Protein AF-A0A7G7BKI6-F1 (afdb_monomer)

Structure (mmCIF, N/CA/C/O backbone):
data_AF-A0A7G7BKI6-F1
#
_entry.id   AF-A0A7G7BKI6-F1
#
loop_
_atom_site.group_PDB
_atom_site.id
_atom_site.type_symbol
_atom_site.label_atom_id
_atom_site.label_alt_id
_atom_site.label_comp_id
_atom_site.label_asym_id
_atom_site.la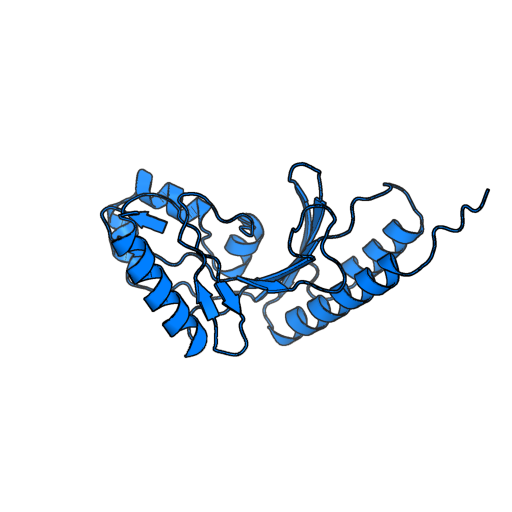bel_entity_id
_atom_site.label_seq_id
_atom_site.pdbx_PDB_ins_code
_atom_site.Cartn_x
_atom_site.Cartn_y
_atom_site.Cartn_z
_atom_site.occupancy
_atom_site.B_iso_or_equiv
_atom_site.auth_seq_id
_atom_site.auth_comp_id
_atom_site.auth_asym_id
_atom_site.auth_atom_id
_atom_site.pdbx_PDB_model_num
ATOM 1 N N . MET A 1 1 ? -8.036 4.043 8.502 1.00 94.81 1 MET A N 1
ATOM 2 C CA . MET A 1 1 ? -9.473 4.350 8.339 1.00 94.81 1 MET A CA 1
ATOM 3 C C . MET A 1 1 ? -10.119 4.341 9.709 1.00 94.81 1 MET A C 1
ATOM 5 O O . MET A 1 1 ? -9.819 3.432 10.473 1.00 94.81 1 MET A O 1
ATOM 9 N N . SER A 1 2 ? -10.976 5.311 10.011 1.00 97.19 2 SER A N 1
ATOM 10 C CA . SER A 1 2 ? -11.601 5.469 11.328 1.00 97.19 2 SER A CA 1
ATOM 11 C C . SER A 1 2 ? -13.126 5.554 11.223 1.00 97.19 2 SER A C 1
ATOM 13 O O . SER A 1 2 ? -13.642 6.167 10.287 1.00 97.19 2 SER A O 1
ATOM 15 N N . LEU A 1 3 ? -13.839 4.979 12.191 1.00 97.62 3 LEU A N 1
ATOM 16 C CA . LEU A 1 3 ? -15.284 5.145 12.374 1.00 97.62 3 LEU A CA 1
ATOM 17 C C . LEU A 1 3 ? -15.606 5.209 13.870 1.00 97.62 3 LEU A C 1
ATOM 19 O O . LE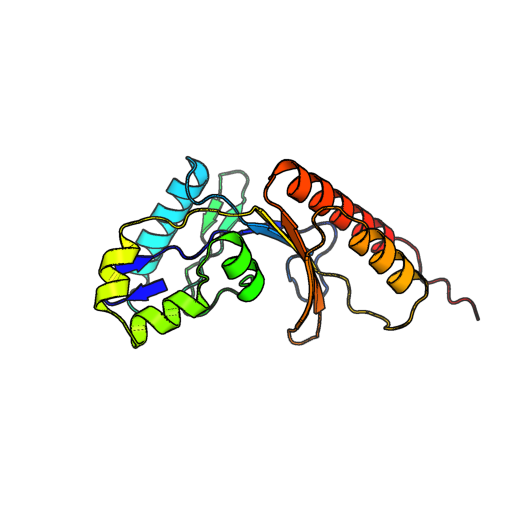U A 1 3 ? -15.380 4.238 14.589 1.00 97.62 3 LEU A O 1
ATOM 23 N N . ASP A 1 4 ? -16.130 6.339 14.340 1.00 96.69 4 ASP A N 1
ATOM 24 C CA . ASP A 1 4 ? -16.459 6.614 15.747 1.00 96.69 4 ASP A CA 1
ATOM 25 C C . ASP A 1 4 ? -15.294 6.399 16.741 1.00 96.69 4 ASP A C 1
ATOM 27 O O . ASP A 1 4 ? -15.507 6.209 17.940 1.00 96.69 4 ASP A O 1
ATOM 31 N N . GLY A 1 5 ? -14.045 6.474 16.268 1.00 95.81 5 GLY A N 1
ATOM 32 C CA . GLY A 1 5 ? -12.834 6.151 17.043 1.00 95.81 5 GLY A CA 1
ATOM 33 C C . GLY A 1 5 ? -12.389 4.684 16.952 1.00 95.81 5 GLY A C 1
ATOM 34 O O . GLY A 1 5 ? -11.374 4.309 17.522 1.00 95.81 5 GLY A O 1
ATOM 35 N N . VAL A 1 6 ? -13.099 3.832 16.207 1.00 97.19 6 VAL A N 1
ATOM 36 C CA . VAL A 1 6 ? -12.591 2.506 15.831 1.00 97.19 6 VAL A CA 1
ATOM 37 C C . VAL A 1 6 ? -11.675 2.660 14.627 1.00 97.19 6 VAL A C 1
ATOM 39 O O . VAL A 1 6 ? -12.117 3.043 13.542 1.00 97.19 6 VAL A O 1
ATOM 42 N N . HIS A 1 7 ? -10.402 2.329 14.807 1.00 97.00 7 HIS A N 1
ATOM 43 C CA . HIS A 1 7 ? -9.380 2.461 13.779 1.00 97.00 7 HIS A CA 1
ATOM 44 C C . HIS A 1 7 ? -9.045 1.120 13.120 1.00 97.00 7 HIS A C 1
ATOM 46 O O . HIS A 1 7 ? -8.848 0.102 13.781 1.00 97.00 7 HIS A O 1
ATOM 52 N N . TYR A 1 8 ? -8.910 1.142 11.797 1.00 97.19 8 TYR A N 1
ATOM 53 C CA . TYR A 1 8 ? -8.437 0.028 10.990 1.00 97.19 8 TYR A CA 1
ATOM 54 C C . TYR A 1 8 ? -7.249 0.444 10.121 1.00 97.19 8 TYR A C 1
ATOM 56 O O . TYR A 1 8 ? -7.300 1.457 9.411 1.00 97.19 8 TYR A O 1
ATOM 64 N N . ILE A 1 9 ? -6.188 -0.365 10.158 1.00 96.81 9 ILE A N 1
ATOM 65 C CA . ILE A 1 9 ? -5.030 -0.236 9.269 1.00 96.81 9 ILE A CA 1
ATOM 66 C C . ILE A 1 9 ? -5.356 -0.950 7.963 1.00 96.81 9 ILE A C 1
ATOM 68 O O . ILE A 1 9 ? -5.445 -2.178 7.947 1.00 96.81 9 ILE A O 1
ATOM 72 N N . CYS A 1 10 ? -5.537 -0.177 6.893 1.00 96.12 10 CYS A N 1
ATOM 73 C CA . CYS A 1 10 ? -5.925 -0.699 5.583 1.00 96.12 10 CYS A CA 1
ATOM 74 C C . CYS A 1 10 ? -4.769 -1.427 4.899 1.00 96.12 10 CYS A C 1
ATOM 76 O O . CYS A 1 10 ? -4.940 -2.549 4.440 1.00 96.12 10 CYS A O 1
ATOM 78 N N . ASP A 1 11 ? -3.591 -0.817 4.913 1.00 95.94 11 ASP A N 1
ATOM 79 C CA . ASP A 1 11 ? -2.371 -1.308 4.290 1.00 95.94 11 ASP A CA 1
ATOM 80 C C . ASP A 1 11 ? -1.160 -0.626 4.948 1.00 95.94 11 ASP A C 1
ATOM 82 O O . ASP A 1 11 ? -1.306 0.278 5.774 1.00 95.94 11 ASP A O 1
ATOM 86 N N . ILE A 1 12 ? 0.038 -1.137 4.661 1.00 96.00 12 ILE A N 1
ATOM 87 C CA . ILE A 1 12 ? 1.306 -0.526 5.068 1.00 96.00 12 ILE A CA 1
ATOM 88 C C . ILE A 1 12 ? 2.249 -0.639 3.876 1.00 96.00 12 ILE A C 1
ATOM 90 O O . ILE A 1 12 ? 2.521 -1.748 3.419 1.00 96.00 12 ILE A O 1
ATOM 94 N N . TRP A 1 13 ? 2.773 0.485 3.400 1.00 95.38 13 TRP A N 1
ATOM 95 C CA . TRP A 1 13 ? 3.711 0.523 2.282 1.00 95.38 13 TRP A CA 1
ATOM 96 C C . TRP A 1 13 ? 5.076 1.021 2.747 1.00 95.38 13 TRP A C 1
ATOM 98 O O . TRP A 1 13 ? 5.171 2.030 3.440 1.00 95.38 13 TRP A O 1
ATOM 108 N N . GLU A 1 14 ? 6.140 0.329 2.347 1.00 93.31 14 GLU A N 1
ATOM 109 C CA . GLU A 1 14 ? 7.496 0.870 2.424 1.00 93.31 14 GLU A CA 1
ATOM 110 C C . GLU A 1 14 ? 7.801 1.576 1.111 1.00 93.31 14 GLU A C 1
ATOM 112 O O . GLU A 1 14 ? 7.867 0.942 0.057 1.00 93.31 14 GLU A O 1
ATOM 117 N N . THR A 1 15 ? 8.007 2.884 1.177 1.00 90.12 15 THR A N 1
ATOM 118 C CA . THR A 1 15 ? 8.456 3.676 0.036 1.00 90.12 15 THR A CA 1
ATOM 119 C C . THR A 1 15 ? 9.974 3.663 -0.050 1.00 90.12 15 THR A C 1
ATOM 121 O O . THR A 1 15 ? 10.654 3.837 0.960 1.00 90.12 15 THR A O 1
ATOM 124 N N . ARG A 1 16 ? 10.519 3.535 -1.260 1.00 81.56 16 ARG A N 1
ATOM 125 C CA . ARG A 1 16 ? 11.935 3.793 -1.525 1.00 81.56 16 ARG A CA 1
ATOM 126 C C . ARG A 1 16 ? 12.115 5.055 -2.351 1.00 81.56 16 ARG A C 1
ATOM 128 O O . ARG A 1 16 ? 11.437 5.285 -3.355 1.00 81.56 16 ARG A O 1
ATOM 135 N N . GLN A 1 17 ? 13.106 5.825 -1.931 1.00 70.62 17 GLN A N 1
ATOM 136 C CA . GLN A 1 17 ? 13.717 6.889 -2.708 1.00 70.62 17 GLN A CA 1
ATOM 137 C C . GLN A 1 17 ? 15.034 6.320 -3.250 1.00 70.62 17 GLN A C 1
ATOM 139 O O . GLN A 1 17 ? 15.893 5.925 -2.466 1.00 70.62 17 GLN A O 1
ATOM 144 N N . THR A 1 18 ? 15.182 6.202 -4.568 1.00 55.34 18 THR A N 1
ATOM 145 C CA . THR A 1 18 ? 16.471 5.866 -5.193 1.00 55.34 18 THR A CA 1
ATOM 146 C C . THR A 1 18 ? 17.019 7.091 -5.926 1.00 55.34 18 THR A C 1
ATOM 148 O O . THR A 1 18 ? 16.283 7.774 -6.637 1.00 55.34 18 THR A O 1
ATOM 151 N N . GLY A 1 19 ? 18.304 7.406 -5.739 1.00 55.25 19 GLY A N 1
ATOM 152 C CA . GLY A 1 19 ? 18.951 8.569 -6.362 1.00 55.25 19 GLY A CA 1
ATOM 153 C C . GLY A 1 19 ? 18.380 9.930 -5.926 1.00 55.25 19 GLY A C 1
ATOM 154 O O . GLY A 1 19 ? 17.916 10.093 -4.798 1.00 55.25 19 GLY A O 1
ATOM 155 N N . SER A 1 20 ? 18.436 10.930 -6.814 1.00 46.09 20 SER A N 1
ATOM 156 C CA . SER A 1 20 ? 17.801 12.235 -6.590 1.00 46.09 20 SER A CA 1
ATOM 157 C C . SER A 1 20 ? 16.272 12.116 -6.645 1.00 46.09 20 SER A C 1
ATOM 159 O O . SER A 1 20 ? 15.725 11.325 -7.430 1.00 46.09 20 SER A O 1
ATOM 161 N N . LEU A 1 21 ? 15.582 12.908 -5.808 1.00 49.00 21 LEU A N 1
ATOM 162 C CA . LEU A 1 21 ? 14.118 13.000 -5.772 1.00 49.00 21 LEU A CA 1
ATOM 163 C C . LEU A 1 21 ? 13.548 13.057 -7.199 1.00 49.00 21 LEU A C 1
ATOM 165 O O . LEU A 1 21 ? 14.169 13.618 -8.111 1.00 49.00 21 LEU A O 1
ATOM 169 N N . GLN A 1 22 ? 12.342 12.518 -7.411 1.00 53.53 22 GLN A N 1
ATOM 170 C CA . GLN A 1 22 ? 11.557 13.044 -8.529 1.00 53.53 22 GLN A CA 1
ATOM 171 C C . GLN A 1 22 ? 11.485 14.571 -8.367 1.00 53.53 22 GLN A C 1
ATOM 173 O O . GLN A 1 22 ? 11.518 15.073 -7.245 1.00 53.53 22 GLN A O 1
ATOM 178 N N . ALA A 1 23 ? 11.427 15.326 -9.465 1.00 53.56 23 ALA A N 1
ATOM 179 C CA . ALA A 1 23 ? 11.436 16.792 -9.388 1.00 53.56 23 ALA A CA 1
ATOM 180 C C . ALA A 1 23 ? 10.303 17.361 -8.499 1.00 53.56 23 ALA A C 1
ATOM 182 O O . ALA A 1 23 ? 10.379 18.509 -8.076 1.00 53.56 23 ALA A O 1
ATOM 183 N N . ASP A 1 24 ? 9.280 16.552 -8.203 1.00 58.53 24 ASP A N 1
ATOM 184 C CA . ASP A 1 24 ? 8.129 16.850 -7.352 1.00 58.53 24 ASP A CA 1
ATOM 185 C C . ASP A 1 24 ? 8.174 16.199 -5.947 1.00 58.53 24 ASP A C 1
ATOM 187 O O . ASP A 1 24 ? 7.193 16.280 -5.210 1.00 58.53 24 ASP A O 1
ATOM 191 N N . GLY A 1 25 ? 9.279 15.548 -5.563 1.00 62.75 25 GLY A N 1
ATOM 192 C CA . GLY A 1 25 ? 9.469 14.934 -4.242 1.00 62.75 25 GLY A CA 1
ATOM 193 C C . GLY A 1 25 ? 8.791 13.572 -4.030 1.00 62.75 25 GLY A C 1
ATOM 194 O O . GLY A 1 25 ? 8.882 13.018 -2.934 1.00 62.75 25 GLY A O 1
ATOM 195 N N . ARG A 1 26 ? 8.123 12.999 -5.042 1.00 70.00 26 ARG A N 1
ATOM 196 C CA . ARG A 1 26 ? 7.390 11.728 -4.895 1.00 70.00 26 ARG A CA 1
ATOM 197 C C . ARG A 1 26 ? 8.309 10.497 -4.856 1.00 70.00 26 ARG A C 1
ATOM 199 O O . ARG A 1 26 ? 9.346 10.483 -5.526 1.00 70.00 26 ARG A O 1
ATOM 206 N N . PRO A 1 27 ? 7.915 9.430 -4.126 1.00 73.56 27 PRO A N 1
ATOM 207 C CA . PRO A 1 27 ? 8.673 8.185 -4.091 1.00 73.56 27 PRO A CA 1
ATOM 208 C C . PRO A 1 27 ? 8.760 7.521 -5.463 1.00 73.56 27 PRO A C 1
ATOM 210 O O . PRO A 1 27 ? 7.790 7.461 -6.220 1.00 73.56 27 PRO A O 1
ATOM 213 N N . ARG A 1 28 ? 9.946 6.983 -5.763 1.00 82.00 28 ARG A N 1
ATOM 214 C CA . ARG A 1 28 ? 10.223 6.271 -7.020 1.00 82.00 28 ARG A CA 1
ATOM 215 C C . ARG A 1 28 ? 9.755 4.826 -7.005 1.00 82.00 28 ARG A C 1
ATOM 217 O O . ARG A 1 28 ? 9.617 4.231 -8.069 1.00 82.00 28 ARG A O 1
ATOM 224 N N . GLY A 1 29 ? 9.473 4.276 -5.833 1.00 89.94 29 GLY A N 1
ATOM 225 C CA . GLY A 1 29 ? 8.822 2.986 -5.710 1.00 89.94 29 GLY A CA 1
ATOM 226 C C . GLY A 1 29 ? 8.267 2.759 -4.320 1.00 89.94 29 GLY A C 1
ATOM 227 O O . GLY A 1 29 ? 8.640 3.445 -3.364 1.00 89.94 29 GLY A O 1
ATOM 228 N N . ALA A 1 30 ? 7.380 1.783 -4.209 1.00 93.44 30 ALA A N 1
ATOM 229 C CA . ALA A 1 30 ? 6.940 1.278 -2.925 1.00 93.44 30 ALA A CA 1
ATOM 230 C C . ALA A 1 30 ? 6.624 -0.211 -3.000 1.00 93.44 30 ALA A C 1
ATOM 232 O O . ALA A 1 30 ? 6.272 -0.736 -4.057 1.00 93.44 30 ALA A O 1
ATOM 233 N N . ARG A 1 31 ? 6.714 -0.883 -1.855 1.00 95.31 31 ARG A N 1
ATOM 234 C CA . ARG A 1 31 ? 6.301 -2.277 -1.685 1.00 95.31 31 ARG A CA 1
ATOM 235 C C . ARG A 1 31 ? 5.325 -2.409 -0.529 1.00 95.31 31 ARG A C 1
ATOM 237 O O . ARG A 1 31 ? 5.480 -1.757 0.504 1.00 95.31 31 ARG A O 1
ATOM 244 N N . LEU A 1 32 ? 4.330 -3.262 -0.711 1.00 96.62 32 LEU A N 1
ATOM 245 C CA . LEU A 1 32 ? 3.354 -3.568 0.318 1.00 96.62 32 LEU A CA 1
ATOM 246 C C . LEU A 1 32 ? 4.000 -4.473 1.371 1.00 96.62 32 LEU A C 1
ATOM 248 O O . LEU A 1 32 ? 4.610 -5.493 1.042 1.00 96.62 32 LEU A O 1
ATOM 252 N N . LEU A 1 33 ? 3.854 -4.102 2.638 1.00 96.12 33 LEU A N 1
ATOM 253 C CA . LEU A 1 33 ? 4.360 -4.863 3.771 1.00 96.12 33 LEU A CA 1
ATOM 254 C C . LEU A 1 33 ? 3.280 -5.778 4.339 1.00 96.12 33 LEU A C 1
ATOM 256 O O . LEU A 1 33 ? 2.089 -5.490 4.270 1.00 96.12 33 LEU A O 1
ATOM 260 N N . ALA A 1 34 ? 3.716 -6.852 4.992 1.00 95.81 34 ALA A N 1
ATOM 261 C CA . ALA A 1 34 ? 2.829 -7.640 5.828 1.00 95.81 34 ALA A CA 1
ATOM 262 C C . ALA A 1 34 ? 2.360 -6.815 7.036 1.00 95.81 34 ALA A C 1
ATOM 264 O O . ALA A 1 34 ? 3.124 -6.043 7.621 1.00 95.81 34 ALA A O 1
ATOM 265 N N . ARG A 1 35 ? 1.124 -7.056 7.491 1.00 95.94 35 ARG A N 1
ATOM 266 C CA . ARG A 1 35 ? 0.580 -6.366 8.668 1.00 95.94 35 ARG A CA 1
ATOM 267 C C . ARG A 1 35 ? 1.369 -6.664 9.940 1.00 95.94 35 ARG A C 1
ATOM 269 O O . ARG A 1 35 ? 1.415 -5.814 10.820 1.00 95.94 35 ARG A O 1
ATOM 276 N N . ARG A 1 36 ? 1.924 -7.869 10.083 1.00 94.88 36 ARG A N 1
ATOM 277 C CA . ARG A 1 36 ? 2.506 -8.352 11.341 1.00 94.88 36 ARG A CA 1
ATOM 278 C C . ARG A 1 36 ? 4.004 -8.586 11.214 1.00 94.88 36 ARG A C 1
ATOM 280 O O . ARG A 1 36 ? 4.438 -9.495 10.517 1.00 94.88 36 ARG A O 1
ATOM 287 N N . CYS A 1 37 ? 4.759 -7.792 11.954 1.00 95.12 37 CYS A N 1
ATOM 288 C CA . CYS A 1 37 ? 6.096 -8.083 12.453 1.00 95.12 37 CYS A CA 1
ATOM 289 C C . CYS A 1 37 ? 6.379 -7.071 13.575 1.00 95.12 37 CYS A C 1
ATOM 291 O O . CYS A 1 37 ? 5.683 -6.060 13.683 1.00 95.12 37 CYS A O 1
ATOM 293 N N . LEU A 1 38 ? 7.418 -7.305 14.383 1.00 94.50 38 LEU A N 1
ATOM 294 C CA . LEU A 1 38 ? 7.785 -6.418 15.495 1.00 94.50 38 LEU A CA 1
ATOM 295 C C . LEU A 1 38 ? 7.870 -4.937 15.094 1.00 94.50 38 LEU A C 1
ATOM 297 O O . LEU A 1 38 ? 7.479 -4.066 15.866 1.00 94.50 38 LEU A O 1
ATOM 301 N N . ARG A 1 39 ? 8.370 -4.644 13.888 1.00 93.88 39 ARG A N 1
ATOM 302 C CA . ARG A 1 39 ? 8.451 -3.276 13.373 1.00 93.88 39 ARG A CA 1
ATOM 303 C C . ARG A 1 39 ? 7.075 -2.714 13.014 1.00 93.88 39 ARG A C 1
ATOM 305 O O . ARG A 1 39 ? 6.749 -1.634 13.492 1.00 93.88 39 ARG A O 1
ATOM 312 N N . GLN A 1 40 ? 6.267 -3.411 12.207 1.00 95.62 40 GLN A N 1
ATOM 313 C CA . GLN A 1 40 ? 4.947 -2.894 11.816 1.00 95.62 40 GLN A CA 1
ATOM 314 C C . GLN A 1 40 ? 3.995 -2.801 13.004 1.00 95.62 40 GLN A C 1
ATOM 316 O O . GLN A 1 40 ? 3.208 -1.867 13.050 1.00 95.62 40 GLN A O 1
ATOM 321 N N . ASP A 1 41 ? 4.074 -3.709 13.978 1.00 96.06 41 ASP A N 1
ATOM 322 C CA . ASP A 1 41 ? 3.233 -3.623 15.172 1.00 96.06 41 ASP A CA 1
ATOM 323 C C . ASP A 1 41 ? 3.513 -2.328 15.947 1.00 96.06 41 ASP A C 1
ATOM 325 O O . ASP A 1 41 ? 2.577 -1.592 16.236 1.00 96.06 41 ASP A O 1
ATOM 329 N N . ARG A 1 42 ? 4.789 -1.955 16.126 1.00 94.50 42 ARG A N 1
ATOM 330 C CA . ARG A 1 42 ? 5.161 -0.663 16.734 1.00 94.50 42 ARG A CA 1
ATOM 331 C C . ARG A 1 42 ? 4.669 0.542 15.931 1.00 94.50 42 ARG A C 1
ATOM 333 O O . ARG A 1 42 ? 4.142 1.485 16.511 1.00 94.50 42 ARG A O 1
ATOM 340 N N . LEU A 1 43 ? 4.844 0.528 14.607 1.00 95.31 43 LEU A N 1
ATOM 341 C CA . LEU A 1 43 ? 4.381 1.623 13.742 1.00 95.31 43 LEU A CA 1
ATOM 342 C C . LEU A 1 43 ? 2.858 1.772 13.782 1.00 95.31 43 LEU A C 1
ATOM 344 O O . LEU A 1 43 ? 2.337 2.886 13.750 1.00 95.31 43 LEU A O 1
ATOM 348 N N . VAL A 1 44 ? 2.139 0.654 13.871 1.00 96.00 44 VAL A N 1
ATOM 349 C CA . VAL A 1 44 ? 0.689 0.673 14.016 1.00 96.00 44 VAL A CA 1
ATOM 350 C C . VAL A 1 44 ? 0.290 1.228 15.373 1.00 96.00 44 VAL A C 1
ATOM 352 O O . VAL A 1 44 ? -0.568 2.099 15.400 1.00 96.00 44 VAL A O 1
ATOM 355 N N . ASP A 1 45 ? 0.921 0.816 16.469 1.00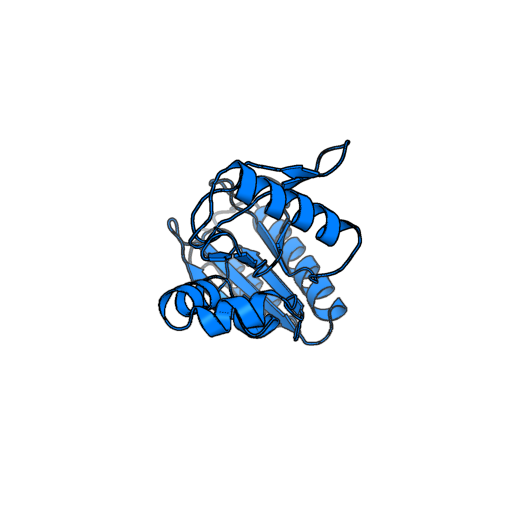 95.31 45 ASP A N 1
ATOM 356 C CA . ASP A 1 45 ? 0.594 1.351 17.797 1.00 95.31 45 ASP A CA 1
ATOM 357 C C . ASP A 1 45 ? 0.787 2.877 17.857 1.00 95.31 45 ASP A C 1
ATOM 359 O O . ASP A 1 45 ? -0.085 3.599 18.350 1.00 95.31 45 ASP A O 1
ATOM 363 N N . LEU A 1 46 ? 1.880 3.381 17.269 1.00 94.62 46 LEU A N 1
ATOM 364 C CA . LEU A 1 46 ? 2.130 4.820 17.118 1.00 94.62 46 LEU A CA 1
ATOM 365 C C . LEU A 1 46 ? 1.060 5.494 16.253 1.00 94.62 46 LEU A C 1
ATOM 367 O O . LEU A 1 46 ? 0.519 6.531 16.627 1.00 94.62 46 LEU A O 1
ATOM 371 N N . THR A 1 47 ? 0.703 4.872 15.128 1.00 96.00 47 THR A N 1
ATOM 372 C CA . THR A 1 47 ? -0.348 5.374 14.238 1.00 96.00 47 THR A CA 1
ATOM 373 C C . THR A 1 47 ? -1.680 5.499 14.968 1.00 96.00 47 THR A C 1
ATOM 375 O O . THR A 1 47 ? -2.296 6.556 14.908 1.00 96.00 47 THR A O 1
ATOM 378 N N . LEU A 1 48 ? -2.116 4.452 15.668 1.00 95.75 48 LEU A N 1
ATOM 379 C CA . LEU A 1 48 ? -3.392 4.434 16.384 1.00 95.75 48 LEU A CA 1
ATOM 380 C C . LEU A 1 48 ? -3.425 5.497 17.485 1.00 95.75 48 LEU A C 1
ATOM 382 O O . LEU A 1 48 ? -4.340 6.312 17.514 1.00 95.75 48 LEU A O 1
ATOM 386 N N . THR A 1 49 ? -2.371 5.561 18.302 1.00 94.62 49 THR A N 1
ATOM 387 C CA . THR A 1 49 ? -2.237 6.583 19.352 1.00 94.62 49 THR A CA 1
ATOM 388 C C . THR A 1 49 ? -2.235 7.997 18.762 1.00 94.62 49 THR A C 1
ATOM 390 O O . THR A 1 49 ? -2.842 8.909 19.317 1.00 94.62 49 THR A O 1
ATOM 393 N N . GLY A 1 50 ? -1.574 8.192 17.618 1.00 95.06 50 GLY A N 1
ATOM 394 C CA . GLY A 1 50 ? -1.546 9.473 16.919 1.00 95.06 50 GLY A CA 1
ATOM 395 C C . GLY A 1 50 ? -2.907 9.878 16.350 1.00 95.06 50 GLY A C 1
ATOM 396 O O . GLY A 1 50 ? -3.245 11.057 16.391 1.00 95.06 50 GLY A O 1
ATOM 397 N N . LEU A 1 51 ? -3.699 8.927 15.843 1.00 96.31 51 LEU A N 1
ATOM 398 C CA . LEU A 1 51 ? -5.060 9.194 15.364 1.00 96.31 51 LEU A CA 1
ATOM 399 C C . LEU A 1 51 ? -5.982 9.626 16.507 1.00 96.31 51 LEU A C 1
ATOM 401 O O . LEU A 1 51 ? -6.726 10.592 16.337 1.00 96.31 51 LEU A O 1
ATOM 405 N N . ASP A 1 52 ? -5.890 8.959 17.659 1.00 96.06 52 ASP A N 1
ATOM 406 C CA . ASP A 1 52 ? -6.621 9.339 18.869 1.00 96.06 52 ASP A CA 1
ATOM 407 C C . ASP A 1 52 ? -6.218 10.742 19.342 1.00 96.06 52 ASP A C 1
ATOM 409 O O . ASP A 1 52 ? -7.077 11.592 19.574 1.00 96.06 52 ASP A O 1
ATOM 413 N N . ALA A 1 53 ? -4.912 11.017 19.420 1.00 95.06 53 ALA A N 1
ATOM 414 C CA . ALA A 1 53 ? -4.386 12.311 19.857 1.00 95.06 53 ALA A CA 1
ATOM 415 C C . ALA A 1 53 ? -4.746 13.467 18.908 1.00 95.06 53 ALA A C 1
ATOM 417 O O . ALA A 1 53 ? -4.915 14.598 19.356 1.00 95.06 53 ALA A O 1
ATOM 418 N N . ALA A 1 54 ? -4.866 13.193 17.607 1.00 94.62 54 ALA A N 1
ATOM 419 C CA . ALA A 1 54 ? -5.285 14.163 16.597 1.00 94.62 54 ALA A CA 1
ATOM 420 C C . ALA A 1 54 ? -6.815 14.266 16.445 1.00 94.62 54 ALA A C 1
ATOM 422 O O . ALA A 1 54 ? -7.290 14.984 15.567 1.00 94.62 54 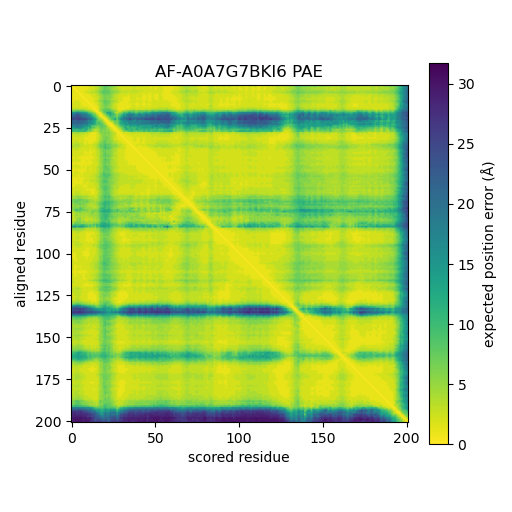ALA A O 1
ATOM 423 N N . GLU A 1 55 ? -7.586 13.523 17.248 1.00 95.69 55 GLU A N 1
ATOM 424 C CA . GLU A 1 55 ? -9.050 13.439 17.176 1.00 95.69 55 GLU A CA 1
ATOM 425 C C . GLU A 1 55 ? -9.586 13.019 15.787 1.00 95.69 55 GLU A C 1
ATOM 427 O O . GLU A 1 55 ? -10.725 13.314 15.410 1.00 95.69 55 GLU A O 1
ATOM 432 N N . LEU A 1 56 ? -8.798 12.251 15.023 1.00 96.06 56 LEU A N 1
ATOM 433 C CA . LEU A 1 56 ? -9.159 11.728 13.699 1.00 96.06 56 LEU A CA 1
ATOM 434 C C . LEU A 1 56 ? -10.047 10.482 13.821 1.00 96.06 56 LEU A C 1
ATOM 436 O O . LEU A 1 56 ? -9.689 9.357 13.454 1.00 96.06 56 LEU A O 1
ATOM 440 N N . ARG A 1 57 ? -11.250 10.702 14.351 1.00 96.88 57 ARG A N 1
ATOM 441 C CA . ARG A 1 57 ? -12.198 9.648 14.742 1.00 96.88 57 ARG A CA 1
ATOM 442 C C . ARG A 1 57 ? -13.006 9.064 13.588 1.00 96.88 57 ARG A C 1
ATOM 444 O O . ARG A 1 57 ? -13.543 7.969 13.737 1.00 96.88 57 ARG A O 1
ATOM 451 N N . ASN A 1 58 ? -13.087 9.761 12.455 1.00 96.75 58 ASN A N 1
ATOM 452 C CA . ASN A 1 58 ? -13.895 9.369 11.301 1.00 96.75 58 ASN A CA 1
ATOM 453 C C . ASN A 1 58 ? -13.161 9.632 9.985 1.00 96.75 58 ASN A C 1
ATOM 455 O O . ASN A 1 58 ? -12.521 10.667 9.823 1.00 96.75 58 ASN A O 1
ATOM 459 N N . GLY A 1 59 ? -13.323 8.722 9.026 1.00 95.62 59 GLY A N 1
ATOM 460 C CA . GLY A 1 59 ? -12.800 8.882 7.673 1.00 95.62 59 GLY A CA 1
ATOM 461 C C . GLY A 1 59 ? -11.422 8.251 7.448 1.00 95.62 59 GLY A C 1
ATOM 462 O O . GLY A 1 59 ? -10.839 7.624 8.344 1.00 95.62 59 GLY A O 1
ATOM 463 N N . PRO A 1 60 ? -10.911 8.342 6.209 1.00 96.12 60 PRO A N 1
ATOM 464 C CA . PRO A 1 60 ? -9.576 7.876 5.882 1.00 96.12 60 PRO A CA 1
ATOM 465 C C . PRO A 1 60 ? -8.543 8.785 6.546 1.00 96.12 60 PRO A C 1
ATOM 467 O O . PRO A 1 60 ? -8.761 9.983 6.722 1.00 96.12 60 PRO A O 1
ATOM 470 N N . ALA A 1 61 ? -7.417 8.195 6.916 1.00 95.25 61 ALA A N 1
ATOM 471 C CA . ALA A 1 61 ? -6.280 8.918 7.448 1.00 95.25 61 ALA A CA 1
ATOM 472 C C . ALA A 1 61 ? -5.001 8.253 6.954 1.00 95.25 61 ALA A C 1
ATOM 474 O O . ALA A 1 61 ? -4.967 7.025 6.795 1.00 95.25 61 ALA A O 1
ATOM 475 N N . CYS A 1 62 ? -3.980 9.067 6.728 1.00 94.12 62 CYS A N 1
ATOM 476 C CA . CYS A 1 62 ? -2.661 8.639 6.317 1.00 94.12 62 CYS A CA 1
ATOM 477 C C . CYS A 1 62 ? -1.626 9.022 7.369 1.00 94.12 62 CYS A C 1
ATOM 479 O O . CYS A 1 62 ? -1.623 10.152 7.857 1.00 94.12 62 CYS A O 1
ATOM 481 N N . THR A 1 63 ? -0.730 8.089 7.671 1.00 93.62 63 THR A N 1
ATOM 482 C CA . THR A 1 63 ? 0.414 8.321 8.550 1.00 93.62 63 THR A CA 1
ATOM 483 C C . THR A 1 63 ? 1.672 7.949 7.796 1.00 93.62 63 THR A C 1
ATOM 485 O O . THR A 1 63 ? 1.813 6.813 7.343 1.00 93.62 63 THR A O 1
ATOM 488 N N . GLU A 1 64 ? 2.587 8.901 7.685 1.00 92.00 64 GLU A N 1
ATOM 489 C CA . GLU A 1 64 ? 3.900 8.681 7.097 1.00 92.00 64 GLU A CA 1
ATOM 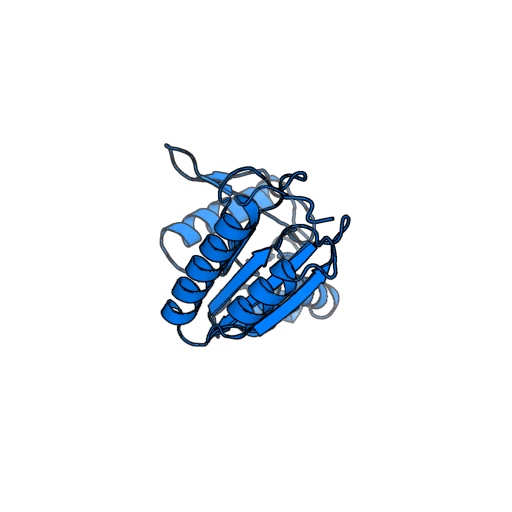490 C C . GLU A 1 64 ? 4.939 8.567 8.213 1.00 92.00 64 GLU A C 1
ATOM 492 O O . GLU A 1 64 ? 4.815 9.181 9.273 1.00 92.00 64 GLU A O 1
ATOM 497 N N . PHE A 1 65 ? 5.961 7.750 7.984 1.00 92.38 65 PHE A N 1
ATOM 498 C CA . PHE A 1 65 ? 7.091 7.618 8.891 1.00 92.38 65 PHE A CA 1
ATOM 499 C C . PHE A 1 65 ? 8.372 7.872 8.117 1.00 92.38 65 PHE A C 1
ATOM 501 O O . PHE A 1 65 ? 8.562 7.333 7.027 1.00 92.38 65 PHE A O 1
ATOM 508 N N . GLU A 1 66 ? 9.259 8.651 8.717 1.00 89.81 66 GLU A N 1
ATOM 509 C CA . GLU A 1 66 ? 10.611 8.852 8.227 1.00 89.81 66 GLU A CA 1
ATOM 510 C C . GLU A 1 66 ? 11.579 8.024 9.071 1.00 89.81 66 GLU A C 1
ATOM 512 O O . GLU A 1 66 ? 11.572 8.091 10.303 1.00 89.81 66 GLU A O 1
ATOM 517 N N . ASP A 1 67 ? 12.410 7.213 8.421 1.00 87.19 67 ASP A N 1
ATOM 518 C CA . ASP A 1 67 ? 13.447 6.460 9.118 1.00 87.19 67 ASP A CA 1
ATOM 519 C C . ASP A 1 67 ? 14.631 7.368 9.455 1.00 87.19 67 ASP A C 1
ATOM 521 O O . ASP A 1 67 ? 15.258 7.954 8.575 1.00 87.19 67 ASP A O 1
ATOM 525 N N . THR A 1 68 ? 14.984 7.431 10.739 1.00 87.81 68 THR A N 1
ATOM 526 C CA . THR A 1 68 ? 16.164 8.157 11.226 1.00 87.81 68 THR A CA 1
ATOM 527 C C . THR A 1 68 ? 17.190 7.198 11.829 1.00 87.81 68 THR A C 1
ATOM 529 O O . THR A 1 68 ? 16.895 6.033 12.106 1.00 87.81 68 THR A O 1
ATOM 532 N N . ALA A 1 69 ? 18.392 7.702 12.129 1.00 88.69 69 ALA A N 1
ATOM 533 C CA . ALA A 1 69 ? 19.416 6.945 12.857 1.00 88.69 69 ALA A CA 1
ATOM 534 C C . ALA A 1 69 ? 18.949 6.450 14.245 1.00 88.69 69 ALA A C 1
ATOM 536 O O . ALA A 1 69 ? 19.522 5.509 14.790 1.00 88.69 69 ALA A O 1
ATOM 537 N N . HIS A 1 70 ? 17.902 7.061 14.809 1.00 87.38 70 HIS A N 1
ATOM 538 C CA . HIS A 1 70 ? 17.328 6.704 16.107 1.00 87.38 70 HIS A CA 1
ATOM 539 C C . HIS A 1 70 ? 16.032 5.886 15.994 1.00 87.38 70 HIS A C 1
ATOM 541 O O . HIS A 1 70 ? 15.425 5.553 17.011 1.00 87.38 70 HIS A O 1
ATOM 547 N N . GLY A 1 71 ? 15.623 5.530 14.773 1.00 85.56 71 GLY A N 1
ATOM 548 C CA . GLY A 1 71 ? 14.387 4.809 14.487 1.00 85.56 71 GLY A CA 1
ATOM 549 C C . GLY A 1 71 ? 13.350 5.654 13.738 1.00 85.56 71 GLY A C 1
ATOM 550 O O . GLY A 1 71 ? 13.632 6.792 13.355 1.00 85.56 71 GLY A O 1
ATOM 551 N N . PRO A 1 72 ? 12.158 5.086 13.489 1.00 87.81 72 PRO A N 1
ATOM 552 C CA . PRO A 1 72 ? 11.111 5.754 12.729 1.00 87.81 72 PRO A CA 1
ATOM 553 C C . PRO A 1 72 ? 10.515 6.924 13.517 1.00 87.81 72 PRO A C 1
ATOM 555 O O . PRO A 1 72 ? 10.097 6.760 14.665 1.00 87.81 72 PRO A O 1
ATOM 558 N N . VAL A 1 73 ? 10.439 8.088 12.880 1.00 89.12 73 VAL A N 1
ATOM 559 C CA . VAL A 1 73 ? 9.754 9.282 13.381 1.00 89.12 73 VAL A CA 1
ATOM 560 C C . VAL A 1 73 ? 8.453 9.447 12.606 1.00 89.12 73 VAL A C 1
ATOM 562 O O . VAL A 1 73 ? 8.438 9.405 11.379 1.00 89.12 73 VAL A O 1
ATOM 565 N N . GLN A 1 74 ? 7.347 9.602 13.329 1.00 85.06 74 GLN A N 1
ATOM 566 C CA . GLN A 1 74 ? 6.031 9.793 12.731 1.00 85.06 74 GLN A CA 1
ATOM 567 C C . GLN A 1 74 ? 5.882 11.221 12.203 1.00 85.06 74 GLN A C 1
ATOM 569 O O . GLN A 1 74 ? 6.025 12.185 12.957 1.00 85.06 74 GLN A O 1
ATOM 574 N N . VAL A 1 75 ? 5.511 11.350 10.933 1.00 82.44 75 VAL A N 1
ATOM 575 C CA . VAL A 1 75 ? 4.902 12.567 10.397 1.00 82.44 75 VAL A CA 1
ATOM 576 C C . VAL A 1 75 ? 3.444 12.555 10.849 1.00 82.44 75 VAL A C 1
ATOM 578 O O . VAL A 1 75 ? 2.759 11.538 10.707 1.00 82.44 75 VAL A O 1
ATOM 581 N N . ALA A 1 76 ? 2.988 13.648 11.467 1.00 80.31 76 ALA A N 1
ATOM 582 C CA . ALA A 1 76 ? 1.655 13.737 12.062 1.00 80.31 76 ALA A CA 1
ATOM 583 C C . ALA A 1 76 ? 0.570 13.183 11.114 1.00 80.31 76 ALA A C 1
ATOM 585 O O . ALA A 1 76 ? 0.619 13.456 9.910 1.00 80.31 76 ALA A O 1
ATOM 586 N N . PRO A 1 77 ? -0.398 12.401 11.628 1.00 89.25 77 PRO A N 1
ATOM 587 C CA . PRO A 1 77 ? -1.411 11.802 10.777 1.00 89.25 77 PRO A CA 1
ATOM 588 C C . PRO A 1 77 ? -2.246 12.893 10.104 1.00 89.25 77 PRO A C 1
ATOM 590 O O . PRO A 1 77 ? -2.616 13.891 10.724 1.00 89.25 77 PRO A O 1
ATOM 593 N N . SER A 1 78 ? -2.564 12.684 8.833 1.00 88.62 78 SER A N 1
ATOM 594 C CA . SER A 1 78 ? -3.406 13.579 8.042 1.00 88.62 78 SER A CA 1
ATOM 595 C C . SER A 1 78 ? -4.720 12.894 7.684 1.00 88.62 78 SER A C 1
ATOM 597 O O . SER A 1 78 ? -4.757 11.696 7.408 1.00 88.62 78 SER A O 1
ATOM 599 N N . GLY A 1 79 ? -5.818 13.650 7.696 1.00 91.75 79 GLY A N 1
ATOM 600 C CA . GLY A 1 79 ? -7.100 13.170 7.186 1.00 91.75 79 GLY A CA 1
ATOM 601 C C . GLY A 1 79 ? -7.069 13.085 5.660 1.00 91.75 79 GLY A C 1
ATOM 602 O O . GLY A 1 79 ? -6.651 14.031 4.995 1.00 91.75 79 GLY A O 1
ATOM 603 N N . GLY A 1 80 ? -7.527 11.968 5.103 1.00 90.94 80 GLY A N 1
ATOM 604 C CA . GLY A 1 80 ? -7.533 11.725 3.663 1.00 90.94 80 GLY A CA 1
ATOM 605 C C . GLY A 1 80 ? -6.970 10.364 3.267 1.00 90.94 80 GLY A C 1
ATOM 606 O O . GLY A 1 80 ? -6.472 9.597 4.093 1.00 90.94 80 GLY A O 1
ATOM 607 N N . ILE A 1 81 ? -7.096 10.062 1.975 1.00 87.06 81 ILE A N 1
ATOM 608 C CA . ILE A 1 81 ? -6.492 8.876 1.365 1.00 87.06 81 ILE A CA 1
ATOM 609 C C . ILE A 1 81 ? -4.986 9.110 1.203 1.00 87.06 81 ILE A C 1
ATOM 611 O O . ILE A 1 81 ? -4.572 10.202 0.811 1.00 87.06 81 ILE A O 1
ATOM 615 N N . CYS A 1 82 ? -4.174 8.093 1.494 1.00 85.19 82 CYS A N 1
ATOM 616 C CA . CYS A 1 82 ? -2.725 8.171 1.330 1.00 85.19 82 CYS A CA 1
ATOM 617 C C . CYS A 1 82 ? -2.327 8.428 -0.129 1.00 85.19 82 CYS A C 1
ATOM 619 O O . CYS A 1 82 ? -2.852 7.805 -1.048 1.00 85.19 82 CYS A O 1
ATOM 621 N N . ALA A 1 83 ? -1.325 9.283 -0.356 1.00 74.75 83 ALA A N 1
ATOM 622 C CA . ALA A 1 83 ? -0.813 9.561 -1.703 1.00 74.75 83 ALA A CA 1
ATOM 623 C C . ALA A 1 83 ? -0.178 8.330 -2.383 1.00 74.75 83 ALA A C 1
ATOM 625 O O . ALA A 1 83 ? -0.068 8.275 -3.612 1.00 74.75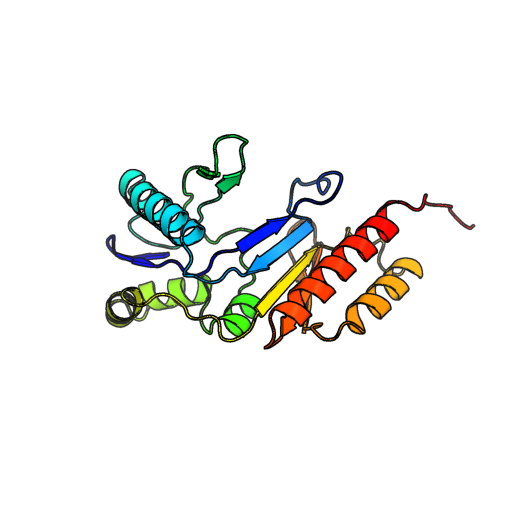 83 ALA A O 1
ATOM 626 N N . THR A 1 84 ? 0.250 7.358 -1.578 1.00 70.62 84 THR A N 1
ATOM 627 C CA . THR A 1 84 ? 0.784 6.059 -2.000 1.00 70.62 84 THR A CA 1
ATOM 628 C C . THR A 1 84 ? -0.294 5.000 -2.218 1.00 70.62 84 THR A C 1
ATOM 630 O O . THR A 1 84 ? 0.059 3.887 -2.610 1.00 70.62 84 THR A O 1
ATOM 633 N N . ASP A 1 85 ? -1.577 5.315 -1.984 1.00 75.25 85 ASP A N 1
ATOM 634 C CA . ASP A 1 85 ? -2.658 4.362 -2.219 1.00 75.25 85 ASP A CA 1
ATOM 635 C C . ASP A 1 85 ? -2.728 4.022 -3.712 1.00 75.25 85 ASP A C 1
ATOM 637 O O . ASP A 1 85 ? -2.802 4.886 -4.590 1.00 75.25 85 ASP A O 1
ATOM 641 N N . GLU A 1 86 ? -2.706 2.725 -3.987 1.00 87.31 86 GLU A N 1
ATOM 642 C CA . GLU A 1 86 ? -2.872 2.138 -5.308 1.00 87.31 86 GLU A CA 1
ATOM 643 C C . GLU A 1 86 ? -4.111 1.239 -5.246 1.00 87.31 86 GLU A C 1
ATOM 645 O O . GLU A 1 86 ? -3.969 0.018 -5.142 1.00 87.31 86 GLU A O 1
ATOM 650 N N . PRO A 1 87 ? -5.338 1.801 -5.295 1.00 89.25 87 PRO A N 1
ATOM 651 C CA . PRO A 1 87 ? -6.540 1.104 -4.836 1.00 89.25 87 PRO A CA 1
ATOM 652 C C . PRO A 1 87 ? -6.730 -0.271 -5.480 1.00 89.25 87 PRO A C 1
ATOM 654 O O . PRO A 1 87 ? -7.032 -1.253 -4.805 1.00 89.25 87 PRO A O 1
ATOM 657 N N . LEU A 1 88 ? -6.493 -0.366 -6.793 1.00 93.00 88 LEU A N 1
ATOM 658 C CA . LEU A 1 88 ? -6.636 -1.616 -7.5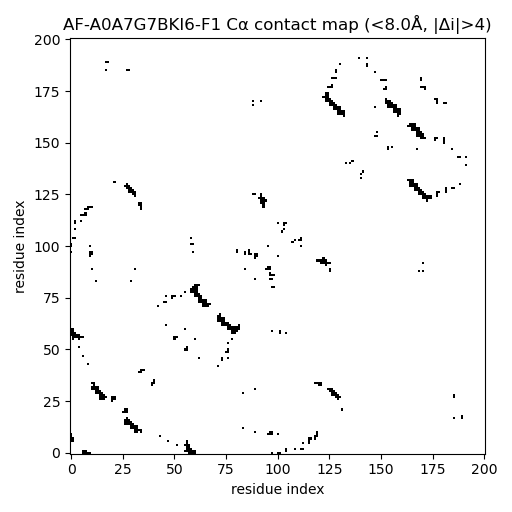41 1.00 93.00 88 LEU A CA 1
ATOM 659 C C . LEU A 1 88 ? -5.525 -2.625 -7.225 1.00 93.00 88 LEU A C 1
ATOM 661 O O . LEU A 1 88 ? -5.806 -3.819 -7.113 1.00 93.00 88 LEU A O 1
ATOM 665 N N . LEU A 1 89 ? -4.284 -2.164 -7.048 1.00 96.12 89 LEU A N 1
ATOM 666 C CA . LEU A 1 89 ? -3.156 -3.031 -6.707 1.00 96.12 89 LEU A CA 1
ATOM 667 C C . LEU A 1 89 ? -3.280 -3.541 -5.267 1.00 96.12 89 LEU A C 1
ATOM 669 O O . LEU A 1 89 ? -3.150 -4.743 -5.034 1.00 96.12 89 LEU A O 1
ATOM 673 N N . THR A 1 90 ? -3.603 -2.653 -4.322 1.00 95.62 90 THR A N 1
ATOM 674 C CA . THR A 1 90 ? -3.889 -2.991 -2.925 1.00 95.62 90 THR A CA 1
ATOM 675 C C . THR A 1 90 ? -5.004 -4.029 -2.868 1.00 95.62 90 THR A C 1
ATOM 677 O O . THR A 1 90 ? -4.815 -5.113 -2.318 1.00 95.62 90 THR A O 1
ATOM 680 N N . ARG A 1 91 ? -6.134 -3.784 -3.542 1.00 95.69 91 ARG A N 1
ATOM 681 C CA . ARG A 1 91 ? -7.247 -4.739 -3.599 1.00 95.69 91 ARG A CA 1
ATOM 682 C C . ARG A 1 91 ? -6.829 -6.097 -4.174 1.00 95.69 91 ARG A C 1
ATOM 684 O O . ARG A 1 91 ? -7.215 -7.134 -3.640 1.00 95.69 91 ARG A O 1
ATOM 691 N N . ALA A 1 92 ? -6.006 -6.125 -5.222 1.00 96.94 92 ALA A N 1
ATOM 692 C CA . ALA A 1 92 ? -5.505 -7.376 -5.796 1.00 96.94 92 ALA A CA 1
ATOM 693 C C . ALA A 1 92 ? -4.569 -8.155 -4.846 1.00 96.94 92 ALA A C 1
ATOM 695 O O . ALA A 1 92 ? -4.508 -9.392 -4.922 1.00 96.94 92 ALA A O 1
ATOM 696 N N . ALA A 1 93 ? -3.861 -7.440 -3.965 1.00 97.75 93 ALA A N 1
ATOM 697 C CA . ALA A 1 93 ? -2.887 -7.974 -3.021 1.00 97.75 93 ALA A CA 1
ATOM 698 C C . ALA A 1 93 ? -3.498 -8.428 -1.686 1.00 97.75 93 ALA A C 1
ATOM 700 O O . ALA A 1 93 ? -3.084 -9.462 -1.160 1.00 97.75 93 ALA A O 1
ATOM 701 N N . ILE A 1 94 ? -4.475 -7.693 -1.144 1.00 96.81 94 ILE A N 1
ATOM 702 C CA . ILE A 1 94 ? -5.022 -7.927 0.210 1.00 96.81 94 ILE A CA 1
ATOM 703 C C . ILE A 1 94 ? -6.550 -8.022 0.274 1.00 96.81 94 ILE A C 1
ATOM 705 O O . ILE A 1 94 ? -7.099 -8.244 1.348 1.00 96.81 94 ILE A O 1
ATOM 709 N N . GLY A 1 95 ? -7.244 -7.890 -0.858 1.00 96.25 95 GLY A N 1
ATOM 710 C CA . GLY A 1 95 ? -8.699 -8.031 -0.966 1.00 96.25 95 GLY A CA 1
ATOM 711 C C . GLY A 1 95 ? -9.478 -6.730 -0.776 1.00 96.25 95 GLY A C 1
ATOM 712 O O . GLY A 1 95 ? -10.446 -6.515 -1.502 1.00 96.25 95 GLY A O 1
ATOM 713 N N . GLU A 1 96 ? -9.041 -5.853 0.133 1.00 94.25 96 GLU A N 1
ATOM 714 C CA . GLU A 1 96 ? -9.687 -4.565 0.427 1.00 94.25 96 GLU A CA 1
ATOM 715 C C . GLU A 1 96 ? -8.649 -3.452 0.662 1.00 94.25 96 GLU A C 1
ATOM 717 O O . GLU A 1 96 ? -7.773 -3.609 1.509 1.00 94.25 96 GLU A O 1
ATOM 722 N N . GLY A 1 97 ? -8.760 -2.320 -0.041 1.00 92.94 97 GLY A N 1
ATOM 723 C CA . GLY A 1 97 ? -7.914 -1.132 0.156 1.00 92.94 97 GLY A CA 1
ATOM 724 C C . GLY A 1 97 ? -8.585 -0.017 0.968 1.00 92.94 97 GLY A C 1
ATOM 725 O O . GLY A 1 97 ? -9.737 -0.131 1.393 1.00 92.94 97 GLY A O 1
ATOM 726 N N . GLN A 1 98 ? -7.886 1.103 1.176 1.00 94.00 98 GLN A N 1
ATOM 727 C CA . GLN A 1 98 ? -8.405 2.229 1.963 1.00 94.00 98 GLN A CA 1
ATOM 728 C C . GLN A 1 98 ? -9.698 2.832 1.391 1.00 94.00 98 GLN A C 1
ATOM 730 O O . GLN A 1 98 ? -10.605 3.177 2.157 1.00 94.00 98 GLN A O 1
ATOM 735 N N . ALA A 1 99 ? -9.818 2.911 0.063 1.00 92.50 99 ALA A N 1
ATOM 736 C CA . ALA A 1 99 ? -11.045 3.338 -0.605 1.00 92.50 99 ALA A CA 1
ATOM 737 C C . ALA A 1 99 ? -12.239 2.411 -0.294 1.00 92.50 99 ALA A C 1
ATOM 739 O O . ALA A 1 99 ? -13.318 2.900 0.044 1.00 92.50 99 ALA A O 1
ATOM 740 N N . ASP A 1 100 ? -12.043 1.087 -0.319 1.00 94.38 100 ASP A N 1
ATOM 741 C CA . ASP A 1 100 ? -13.093 0.110 0.010 1.00 94.38 100 ASP A CA 1
ATOM 742 C C . ASP A 1 100 ? -13.563 0.283 1.463 1.00 94.38 100 ASP A C 1
ATOM 744 O O . ASP A 1 100 ? -14.756 0.385 1.745 1.00 94.38 100 ASP A O 1
ATOM 748 N N . TRP A 1 101 ? -12.611 0.406 2.390 1.00 96.12 101 TRP A N 1
ATOM 749 C CA . TRP A 1 101 ? -12.880 0.643 3.809 1.00 96.12 101 TRP A CA 1
ATOM 750 C C . TRP A 1 101 ? -13.573 1.974 4.091 1.00 96.12 101 TRP A C 1
ATOM 752 O O . TRP A 1 101 ? -14.379 2.061 5.020 1.00 96.12 101 TRP A O 1
ATOM 762 N N . THR A 1 102 ? -13.305 2.989 3.271 1.00 94.88 102 THR A N 1
ATOM 763 C CA . THR A 1 102 ? -14.027 4.260 3.321 1.00 94.88 102 THR A CA 1
ATOM 764 C C . THR A 1 102 ? -15.496 4.040 2.971 1.00 94.88 102 THR A C 1
ATOM 766 O O . THR A 1 102 ? -16.367 4.427 3.744 1.00 94.88 102 THR A O 1
ATOM 769 N N . VAL A 1 103 ? -15.783 3.338 1.870 1.00 95.00 103 VAL A N 1
ATOM 770 C CA . VAL A 1 103 ? -17.156 2.988 1.468 1.00 95.00 103 VAL A CA 1
ATOM 771 C C . VAL A 1 103 ? -17.866 2.166 2.549 1.00 95.00 103 VAL A C 1
ATOM 773 O O . VAL A 1 103 ? -19.009 2.472 2.886 1.00 95.00 103 VAL A O 1
ATOM 776 N N . PHE A 1 104 ? -17.201 1.171 3.145 1.00 95.31 104 PHE A N 1
ATOM 777 C CA . PHE A 1 104 ? -17.798 0.354 4.207 1.00 95.31 104 PHE A CA 1
ATOM 778 C C . PHE A 1 104 ? -18.137 1.149 5.466 1.00 95.31 104 PHE A C 1
ATOM 780 O O . PHE A 1 104 ? -19.163 0.877 6.079 1.00 95.31 104 PHE A O 1
ATOM 787 N N . ALA A 1 105 ? -17.340 2.149 5.842 1.00 96.06 105 ALA A N 1
ATOM 788 C CA . ALA A 1 105 ? -17.679 2.977 6.996 1.00 96.06 105 ALA A CA 1
ATOM 789 C C . ALA A 1 105 ? -18.972 3.782 6.787 1.00 96.06 105 ALA A C 1
ATOM 791 O O . ALA A 1 105 ? -19.726 3.965 7.738 1.00 96.06 105 ALA A O 1
ATOM 792 N N . TYR A 1 106 ? -19.247 4.222 5.554 1.00 95.62 106 TYR A N 1
ATOM 793 C CA . TYR A 1 106 ? -20.471 4.960 5.227 1.00 95.62 106 TYR A CA 1
ATOM 794 C C . TYR A 1 106 ? -21.680 4.053 4.988 1.00 95.62 106 TYR A C 1
ATOM 796 O O . TYR A 1 106 ? -22.788 4.397 5.385 1.00 95.62 106 TYR A O 1
ATOM 804 N N . LEU A 1 107 ? -21.486 2.919 4.308 1.00 97.62 107 LEU A N 1
ATOM 805 C CA . LEU A 1 107 ? -22.592 2.079 3.832 1.00 97.62 107 LEU A CA 1
ATOM 806 C C . LEU A 1 107 ? -22.856 0.841 4.700 1.00 97.62 107 LEU A C 1
ATOM 808 O O . LEU A 1 107 ? -23.923 0.245 4.584 1.00 97.62 107 LEU A O 1
ATOM 812 N N . ALA A 1 108 ? -21.899 0.426 5.534 1.00 97.38 108 ALA A N 1
ATOM 813 C CA . ALA A 1 108 ? -21.982 -0.784 6.355 1.00 97.38 108 ALA A CA 1
ATOM 814 C C . ALA A 1 108 ? -21.213 -0.641 7.695 1.00 97.38 108 ALA A C 1
ATOM 816 O O . ALA A 1 108 ? -20.280 -1.409 7.966 1.00 97.38 108 ALA A O 1
ATOM 817 N N . PRO A 1 109 ? -21.572 0.331 8.556 1.00 96.94 109 PRO A N 1
ATOM 818 C CA . PRO A 1 109 ? -20.810 0.659 9.764 1.00 96.94 109 PRO A CA 1
ATOM 819 C C . PRO A 1 109 ? -20.736 -0.488 10.789 1.00 96.94 109 PRO A C 1
ATOM 821 O O . PRO A 1 109 ? -19.728 -0.648 11.478 1.00 96.94 109 PRO A O 1
ATOM 824 N N . GLU A 1 110 ? -21.758 -1.338 10.895 1.00 97.06 110 GLU A N 1
ATOM 825 C CA . GLU A 1 110 ? -21.735 -2.525 11.761 1.00 97.06 110 GLU A CA 1
ATOM 826 C C . GLU A 1 110 ? -20.709 -3.549 11.267 1.00 97.06 110 GLU A C 1
ATOM 828 O O . GLU A 1 110 ? -19.938 -4.101 12.058 1.00 97.06 110 GLU A O 1
ATOM 833 N N . TRP A 1 111 ? -20.659 -3.762 9.948 1.00 96.19 111 TRP A N 1
ATOM 834 C CA . TRP A 1 111 ? -19.671 -4.639 9.325 1.00 96.19 111 TRP A CA 1
ATOM 835 C C . TRP A 1 111 ? -18.258 -4.094 9.520 1.00 96.19 111 TRP A C 1
ATOM 837 O O . TRP A 1 111 ? -17.360 -4.859 9.875 1.00 96.19 111 TRP A O 1
ATOM 847 N N . PHE A 1 112 ? -18.073 -2.777 9.366 1.00 97.38 112 PHE A N 1
ATOM 848 C CA . PHE A 1 112 ? -16.797 -2.111 9.615 1.00 97.38 112 PHE A CA 1
ATOM 849 C C . PHE A 1 112 ? -16.276 -2.448 11.013 1.00 97.38 112 PHE A C 1
ATOM 851 O O . PHE A 1 112 ? -15.164 -2.960 11.148 1.00 97.38 112 PHE A O 1
ATOM 858 N N . ARG A 1 113 ? -17.092 -2.221 12.053 1.00 95.94 113 ARG A N 1
ATOM 859 C CA . ARG A 1 113 ? -16.686 -2.445 13.450 1.00 95.94 113 ARG A CA 1
ATOM 860 C C . ARG A 1 113 ? -16.329 -3.910 13.706 1.00 95.94 113 ARG A C 1
ATOM 862 O O . ARG A 1 113 ? -15.319 -4.189 14.348 1.00 95.94 113 ARG A O 1
ATOM 869 N N . LEU A 1 114 ? -17.106 -4.848 13.158 1.00 95.88 114 LEU A N 1
ATOM 870 C CA . LEU A 1 114 ? -16.832 -6.281 13.289 1.00 95.88 114 LEU A CA 1
ATOM 871 C C . LEU A 1 114 ? -15.527 -6.691 12.586 1.00 95.88 114 LEU A C 1
ATOM 873 O O . LEU A 1 114 ? -14.718 -7.438 13.141 1.00 95.88 114 LEU A O 1
ATOM 877 N N . ARG A 1 115 ? -15.314 -6.225 11.352 1.00 95.00 115 ARG A N 1
ATOM 878 C CA . ARG A 1 115 ? -14.160 -6.606 10.528 1.00 95.00 115 ARG A CA 1
ATOM 879 C C . ARG A 1 115 ? -12.870 -5.938 11.001 1.00 95.00 115 ARG A C 1
ATOM 881 O O . ARG A 1 115 ? -11.814 -6.569 10.890 1.00 95.00 115 ARG A O 1
ATOM 888 N N . ALA A 1 116 ? -12.950 -4.717 11.537 1.00 95.56 116 ALA A N 1
ATOM 889 C CA . ALA A 1 116 ? -11.801 -3.937 11.996 1.00 95.56 116 ALA A CA 1
ATOM 890 C C . ALA A 1 116 ? -11.006 -4.640 13.110 1.00 95.56 116 ALA A C 1
ATOM 892 O O . ALA A 1 116 ? -9.799 -4.443 13.230 1.00 95.56 116 ALA A O 1
ATOM 893 N N . ALA A 1 117 ? -11.648 -5.543 13.859 1.00 92.62 117 ALA A N 1
ATOM 894 C CA . ALA A 1 117 ? -11.005 -6.364 14.884 1.00 92.62 117 ALA A CA 1
ATOM 895 C C . ALA A 1 117 ? -9.951 -7.349 14.338 1.00 92.62 117 ALA A C 1
ATOM 897 O O . ALA A 1 117 ? -9.179 -7.922 15.109 1.00 92.62 117 ALA A O 1
ATOM 898 N N . ARG A 1 118 ? -9.911 -7.595 13.020 1.00 94.44 118 ARG A N 1
ATOM 899 C CA . ARG A 1 118 ? -8.975 -8.541 12.398 1.00 94.44 118 ARG A CA 1
ATOM 900 C C . ARG A 1 118 ? -8.034 -7.811 11.446 1.00 94.44 118 ARG A C 1
ATOM 902 O O . ARG A 1 118 ? -8.535 -7.162 10.537 1.00 94.44 118 ARG A O 1
ATOM 909 N N . PRO A 1 119 ? -6.703 -7.957 11.572 1.00 96.06 119 PRO A N 1
ATOM 910 C CA . PRO A 1 119 ? -5.760 -7.344 10.636 1.00 96.06 119 PRO A CA 1
ATOM 911 C C . PRO A 1 119 ? -6.026 -7.788 9.190 1.00 96.06 119 PRO A C 1
ATOM 913 O O . PRO A 1 119 ? -6.539 -8.890 8.968 1.00 96.06 119 PRO A O 1
ATOM 916 N N . TYR A 1 120 ? -5.637 -6.971 8.206 1.00 96.44 120 TYR A N 1
ATOM 917 C CA . TYR A 1 120 ? -5.599 -7.445 6.822 1.00 96.44 120 TYR A CA 1
ATOM 918 C C . TYR A 1 120 ? -4.653 -8.641 6.696 1.00 96.44 120 TYR A C 1
ATOM 920 O O . TYR A 1 120 ? -3.701 -8.810 7.469 1.00 96.44 120 TYR A O 1
ATOM 928 N N . ARG A 1 121 ? -4.918 -9.470 5.689 1.00 95.44 121 ARG A N 1
ATOM 929 C CA . ARG A 1 121 ? -4.063 -10.588 5.318 1.00 95.44 121 ARG A CA 1
ATOM 930 C C . ARG A 1 121 ? -3.576 -10.380 3.898 1.00 95.44 121 ARG A C 1
ATOM 932 O O . ARG A 1 121 ? -4.363 -10.128 2.994 1.00 95.44 121 ARG A O 1
ATOM 939 N N . GLN A 1 122 ? -2.279 -10.559 3.713 1.00 95.31 122 GLN A N 1
ATOM 940 C CA . GLN A 1 122 ? -1.676 -10.530 2.395 1.00 95.31 122 GLN A CA 1
ATOM 941 C C . GLN A 1 122 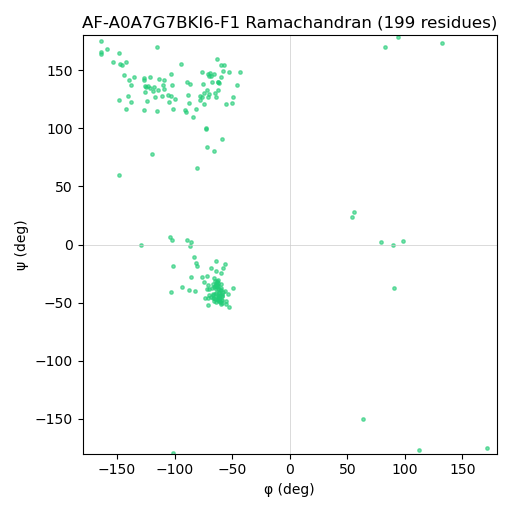? -2.007 -11.823 1.641 1.00 95.31 122 GLN A C 1
ATOM 943 O O . GLN A 1 122 ? -1.735 -12.923 2.127 1.00 95.31 122 GLN A O 1
ATOM 948 N N . LEU A 1 123 ? -2.662 -11.688 0.486 1.00 97.25 123 LEU A N 1
ATOM 949 C CA . LEU A 1 123 ? -3.001 -12.785 -0.427 1.00 97.25 123 LEU A CA 1
ATOM 950 C C . LEU A 1 123 ? -1.929 -12.944 -1.507 1.00 97.25 123 LEU A C 1
ATOM 952 O O . LEU A 1 123 ? -1.633 -14.058 -1.932 1.00 97.25 123 LEU A O 1
ATOM 956 N N . ARG A 1 124 ? -1.372 -11.817 -1.957 1.00 98.00 124 ARG A N 1
ATOM 957 C CA . ARG A 1 124 ? -0.275 -11.708 -2.921 1.00 98.00 124 ARG A CA 1
ATOM 958 C C . ARG A 1 124 ? 0.647 -10.567 -2.509 1.00 98.00 124 ARG A C 1
ATOM 960 O O . ARG A 1 124 ? 0.236 -9.655 -1.800 1.00 98.00 124 ARG A O 1
ATOM 967 N N . HIS A 1 125 ? 1.887 -10.621 -2.964 1.00 98.25 125 HIS A N 1
ATOM 968 C CA . HIS A 1 125 ? 2.888 -9.588 -2.730 1.00 98.25 125 HIS A CA 1
ATOM 969 C C . HIS A 1 125 ? 2.810 -8.556 -3.844 1.00 98.25 125 HIS A C 1
ATOM 971 O O . HIS A 1 125 ? 2.606 -8.931 -5.000 1.00 98.25 125 HIS A O 1
ATOM 977 N N . ALA A 1 126 ? 2.948 -7.280 -3.492 1.00 98.12 126 ALA A N 1
ATOM 978 C CA . ALA A 1 126 ? 2.801 -6.177 -4.427 1.00 98.12 126 ALA A CA 1
ATOM 979 C C . ALA A 1 126 ? 3.902 -5.137 -4.257 1.00 98.12 126 ALA A C 1
ATOM 981 O O . ALA A 1 126 ? 4.328 -4.834 -3.141 1.00 98.12 126 ALA A O 1
ATOM 982 N N . ALA A 1 127 ? 4.319 -4.566 -5.378 1.00 97.38 127 ALA A N 1
ATOM 983 C CA . ALA A 1 127 ? 5.204 -3.416 -5.425 1.00 97.38 127 ALA A CA 1
ATOM 984 C C . ALA A 1 127 ? 4.881 -2.570 -6.655 1.00 97.38 127 ALA A C 1
ATOM 986 O O . ALA A 1 127 ? 4.210 -3.027 -7.582 1.00 97.38 127 ALA A O 1
ATOM 987 N N . TRP A 1 128 ? 5.373 -1.344 -6.692 1.00 95.50 128 TRP A N 1
ATOM 988 C CA . TRP A 1 128 ? 5.312 -0.511 -7.881 1.00 95.50 128 TRP A CA 1
ATOM 989 C C . TRP A 1 128 ? 6.545 0.376 -7.985 1.00 95.50 128 TRP A C 1
ATOM 991 O O . TRP A 1 128 ? 7.173 0.708 -6.981 1.00 95.50 128 TRP A O 1
ATOM 1001 N N . VAL A 1 129 ? 6.873 0.777 -9.211 1.00 92.44 129 VAL A N 1
ATOM 1002 C CA . VAL A 1 129 ? 7.898 1.785 -9.502 1.00 92.44 129 VAL A CA 1
ATOM 1003 C C . VAL A 1 129 ? 7.318 2.894 -10.368 1.00 92.44 129 VAL A C 1
ATOM 1005 O O . VAL A 1 129 ? 6.575 2.636 -11.315 1.00 92.44 129 VAL A O 1
ATOM 1008 N N . ALA A 1 130 ? 7.636 4.140 -10.040 1.00 88.12 130 ALA A N 1
ATOM 1009 C CA . ALA A 1 130 ? 7.232 5.313 -10.796 1.00 88.12 130 ALA A CA 1
ATOM 1010 C C . ALA A 1 130 ? 8.285 5.642 -11.856 1.00 88.12 130 ALA A C 1
ATOM 1012 O O . ALA A 1 130 ? 9.405 6.048 -11.545 1.00 88.12 130 ALA A O 1
ATOM 1013 N N . LEU A 1 131 ? 7.907 5.506 -13.122 1.00 83.69 131 LEU A N 1
ATOM 1014 C CA . LEU A 1 131 ? 8.745 5.887 -14.245 1.00 83.69 131 LEU A CA 1
ATOM 1015 C C . LEU A 1 131 ? 8.860 7.413 -14.334 1.00 83.69 131 LEU A C 1
ATOM 1017 O O . LEU A 1 131 ? 7.889 8.120 -14.048 1.00 83.69 131 LEU A O 1
ATOM 1021 N N . PRO A 1 132 ? 10.015 7.933 -14.783 1.00 71.38 132 PRO A N 1
ATOM 1022 C CA . PRO A 1 132 ? 10.139 9.346 -15.107 1.00 71.38 132 PRO A CA 1
ATOM 1023 C C . PRO A 1 132 ? 9.114 9.747 -16.172 1.00 71.38 132 PRO A C 1
ATOM 1025 O O . PRO A 1 132 ? 8.750 8.939 -17.035 1.00 71.38 132 PRO A O 1
ATOM 1028 N N . THR A 1 133 ? 8.666 11.004 -16.117 1.00 66.31 133 THR A N 1
ATOM 1029 C CA . THR A 1 133 ? 7.710 11.565 -17.075 1.00 66.31 133 THR A CA 1
ATOM 1030 C C . THR A 1 133 ? 8.192 11.281 -18.499 1.00 66.31 133 THR A C 1
ATOM 1032 O O . THR A 1 133 ? 9.315 11.661 -18.851 1.00 66.31 133 THR A O 1
ATOM 1035 N N . PRO A 1 134 ? 7.398 10.586 -19.330 1.00 58.84 134 PRO A N 1
ATOM 1036 C CA . PRO A 1 134 ? 7.836 10.234 -20.666 1.00 58.84 134 PRO A CA 1
ATOM 1037 C C . PRO A 1 134 ? 8.086 11.502 -21.485 1.00 58.84 134 PRO A C 1
ATOM 1039 O O . PRO A 1 134 ? 7.187 12.328 -21.634 1.00 58.84 134 PRO A O 1
ATOM 1042 N N . THR A 1 135 ? 9.216 11.583 -22.185 1.00 56.88 135 THR A N 1
ATOM 1043 C CA . THR A 1 135 ? 9.121 12.040 -23.578 1.00 56.88 135 THR A CA 1
ATOM 1044 C C . THR A 1 135 ? 8.479 10.892 -24.339 1.00 56.88 135 THR A C 1
ATOM 1046 O O . THR A 1 135 ? 9.138 9.966 -24.817 1.00 56.88 135 THR A O 1
ATOM 1049 N N . SER A 1 136 ? 7.147 10.859 -24.290 1.00 54.75 136 SER A N 1
ATOM 1050 C CA . SER A 1 136 ? 6.360 9.775 -24.870 1.00 54.75 136 SER A CA 1
ATOM 1051 C C . SER A 1 136 ? 6.817 9.506 -26.310 1.00 54.75 136 SER A C 1
ATOM 1053 O O . SER A 1 136 ? 6.953 10.423 -27.114 1.00 54.75 136 SER A O 1
ATOM 1055 N N . GLY A 1 137 ? 7.139 8.243 -26.610 1.00 61.69 137 GLY A N 1
ATOM 1056 C CA . GLY A 1 137 ? 7.574 7.827 -27.947 1.00 61.69 137 GLY A CA 1
ATOM 1057 C C . GLY A 1 137 ? 9.084 7.683 -28.173 1.00 61.69 137 GLY A C 1
ATOM 1058 O O . GLY A 1 137 ? 9.469 7.311 -29.284 1.00 61.69 137 GLY A O 1
ATOM 1059 N N . SER A 1 138 ? 9.950 7.869 -27.170 1.00 79.75 138 SER A N 1
ATOM 1060 C CA . SER A 1 138 ? 11.378 7.556 -27.348 1.00 79.75 138 SER A CA 1
ATOM 1061 C C . SER A 1 138 ? 11.621 6.041 -27.495 1.00 79.75 138 SER A C 1
ATOM 1063 O O . SER A 1 138 ? 10.940 5.205 -26.887 1.00 79.75 138 SER A O 1
ATOM 1065 N N . ALA A 1 139 ? 12.601 5.653 -28.321 1.00 84.19 139 ALA A N 1
ATOM 1066 C CA . ALA A 1 139 ? 12.999 4.247 -28.473 1.00 84.19 139 ALA A CA 1
ATOM 1067 C C . ALA A 1 139 ? 13.474 3.643 -27.141 1.00 84.19 139 ALA A C 1
ATOM 1069 O O . ALA A 1 139 ? 13.196 2.481 -26.843 1.00 84.19 139 ALA A O 1
ATOM 1070 N N . ARG A 1 140 ? 14.109 4.475 -26.314 1.00 83.06 140 ARG A N 1
ATOM 1071 C CA . ARG A 1 140 ? 14.607 4.134 -24.985 1.00 83.06 140 ARG A CA 1
ATOM 1072 C C . ARG A 1 140 ? 13.474 3.793 -24.019 1.00 83.06 140 ARG A C 1
ATOM 1074 O O . ARG A 1 140 ? 13.509 2.738 -23.395 1.00 83.06 140 ARG A O 1
ATOM 1081 N N . PHE A 1 141 ? 12.417 4.610 -23.981 1.00 85.19 141 PHE A N 1
ATOM 1082 C CA . PHE A 1 141 ? 11.230 4.330 -23.169 1.00 85.19 141 PHE A CA 1
ATOM 1083 C C . PHE A 1 141 ? 10.539 3.031 -23.605 1.00 85.19 141 PHE A C 1
ATOM 1085 O O . PHE A 1 141 ? 10.155 2.215 -22.768 1.00 85.19 141 PHE A O 1
ATOM 1092 N N . ARG A 1 142 ? 10.435 2.778 -24.920 1.00 88.31 142 ARG A N 1
ATOM 1093 C CA . ARG A 1 142 ? 9.909 1.499 -25.433 1.00 88.31 142 ARG A CA 1
ATOM 1094 C C . ARG A 1 142 ? 10.767 0.304 -25.019 1.00 88.31 142 ARG A C 1
ATOM 1096 O O . ARG A 1 142 ? 10.211 -0.753 -24.732 1.00 88.31 142 ARG A O 1
ATOM 1103 N N . SER A 1 143 ? 12.092 0.456 -25.005 1.00 89.75 143 SER A N 1
ATOM 1104 C CA . SER A 1 143 ? 13.009 -0.597 -24.562 1.00 89.75 143 SER A CA 1
ATOM 1105 C C . SER A 1 143 ? 12.840 -0.897 -23.075 1.00 89.75 143 SER A C 1
ATOM 1107 O O . SER A 1 143 ? 12.619 -2.053 -22.725 1.00 89.75 143 SER A O 1
ATOM 1109 N N . LEU A 1 144 ? 12.824 0.143 -22.232 1.00 89.88 144 LEU A N 1
ATOM 1110 C CA . LEU A 1 144 ? 12.565 0.019 -20.797 1.00 89.88 144 LEU A CA 1
ATOM 1111 C C . LEU A 1 144 ? 11.230 -0.689 -20.537 1.00 89.88 144 LEU A C 1
ATOM 1113 O O . LEU A 1 144 ? 11.169 -1.665 -19.801 1.00 89.88 144 LEU A O 1
ATOM 1117 N N . MET A 1 145 ? 10.153 -0.263 -21.202 1.00 92.19 145 MET A N 1
ATOM 1118 C CA . MET A 1 145 ? 8.851 -0.911 -21.039 1.00 92.19 145 MET A CA 1
ATOM 1119 C C . MET A 1 145 ? 8.842 -2.374 -21.491 1.00 92.19 145 MET A C 1
ATOM 1121 O O . MET A 1 145 ? 8.078 -3.161 -20.938 1.00 92.19 145 MET A O 1
ATOM 1125 N N . ARG A 1 146 ? 9.653 -2.759 -22.485 1.00 94.12 146 ARG A N 1
ATOM 1126 C CA . ARG A 1 146 ? 9.779 -4.162 -22.910 1.00 94.12 146 ARG A CA 1
ATOM 1127 C C . ARG A 1 146 ? 10.490 -5.000 -21.850 1.00 94.12 146 ARG A C 1
ATOM 1129 O O . ARG A 1 146 ? 10.027 -6.096 -21.564 1.00 94.12 146 ARG A O 1
ATOM 1136 N N . GLU A 1 147 ? 11.564 -4.469 -21.269 1.00 94.88 147 GLU A N 1
ATOM 1137 C CA . GLU A 1 147 ? 12.290 -5.094 -20.157 1.00 94.88 147 GLU A CA 1
ATOM 1138 C C . GLU A 1 147 ? 11.364 -5.293 -18.950 1.00 94.88 147 GLU A C 1
ATOM 1140 O O . GLU A 1 147 ? 11.202 -6.413 -18.475 1.00 94.88 147 GLU A O 1
ATOM 1145 N N . LEU A 1 148 ? 10.655 -4.241 -18.529 1.00 95.75 148 LEU A N 1
ATOM 1146 C CA . LEU A 1 148 ? 9.755 -4.300 -17.373 1.00 95.75 148 LEU A CA 1
ATOM 1147 C C . LEU A 1 148 ? 8.572 -5.255 -17.583 1.00 95.75 148 LEU A C 1
ATOM 1149 O O . LEU A 1 148 ? 8.196 -5.972 -16.662 1.00 95.75 148 LEU A O 1
ATOM 1153 N N . LYS A 1 149 ? 8.002 -5.306 -18.794 1.00 97.31 149 LYS A N 1
ATOM 1154 C CA . LYS A 1 149 ? 6.916 -6.242 -19.141 1.00 97.31 149 LYS A CA 1
ATOM 1155 C C . LYS A 1 149 ? 7.357 -7.704 -19.194 1.00 97.31 149 LYS A C 1
ATOM 1157 O O . LYS A 1 149 ? 6.503 -8.581 -19.133 1.00 97.31 149 LYS A O 1
ATOM 1162 N N . ALA A 1 150 ? 8.654 -7.966 -19.350 1.00 98.06 150 ALA A N 1
ATOM 1163 C CA . ALA A 1 150 ? 9.199 -9.320 -19.357 1.00 98.06 150 ALA A CA 1
ATOM 1164 C C . ALA A 1 150 ? 9.439 -9.872 -17.941 1.00 98.06 150 ALA A C 1
ATOM 1166 O O . ALA A 1 150 ? 9.707 -11.065 -17.792 1.00 98.06 150 ALA A O 1
ATOM 1167 N N . LEU A 1 151 ? 9.343 -9.030 -16.904 1.00 98.50 151 LEU A N 1
ATOM 1168 C CA . LEU A 1 151 ? 9.482 -9.454 -15.513 1.00 98.50 151 LEU A CA 1
ATOM 1169 C C . LEU A 1 151 ? 8.315 -10.357 -15.103 1.00 98.50 151 LEU A C 1
ATOM 1171 O O . LEU A 1 151 ? 7.158 -10.116 -15.446 1.00 98.50 151 LEU A O 1
ATOM 1175 N N . LYS A 1 152 ? 8.622 -11.401 -14.330 1.00 98.56 152 LYS A N 1
ATOM 1176 C CA . LYS A 1 152 ? 7.670 -12.463 -13.975 1.00 98.56 152 LYS A CA 1
ATOM 1177 C C . LYS A 1 152 ? 6.481 -11.946 -13.164 1.00 98.56 152 LYS A C 1
ATOM 1179 O O . LYS A 1 152 ? 5.375 -12.457 -13.305 1.00 98.56 152 LYS A O 1
ATOM 1184 N N . SER A 1 153 ? 6.713 -10.967 -12.300 1.00 98.62 153 SER A N 1
ATOM 1185 C CA . SER A 1 153 ? 5.682 -10.342 -11.472 1.00 98.62 153 SER A CA 1
ATOM 1186 C C . SER A 1 153 ? 4.995 -9.151 -12.135 1.00 98.62 153 SER A C 1
ATOM 1188 O O . SER A 1 153 ? 4.167 -8.526 -11.480 1.00 98.62 153 SER A O 1
ATOM 1190 N N . TYR A 1 154 ? 5.299 -8.810 -13.394 1.00 98.50 154 TYR A N 1
ATOM 1191 C CA . TYR A 1 154 ? 4.653 -7.679 -14.063 1.00 98.50 154 TYR A CA 1
ATOM 1192 C C . TYR A 1 154 ? 3.127 -7.830 -14.041 1.00 98.50 154 TYR A C 1
ATOM 1194 O O . TYR A 1 154 ? 2.570 -8.799 -14.556 1.00 98.50 154 TYR A O 1
ATOM 1202 N N . HIS A 1 155 ? 2.452 -6.849 -13.447 1.00 98.06 155 HIS A N 1
ATOM 1203 C CA . HIS A 1 155 ? 0.998 -6.829 -13.335 1.00 98.06 155 HIS A CA 1
ATOM 1204 C C . HIS A 1 155 ? 0.362 -5.865 -14.334 1.00 98.06 155 HIS A C 1
ATOM 1206 O O . HIS A 1 155 ? -0.660 -6.175 -14.944 1.00 98.06 155 HIS A O 1
ATOM 1212 N N . GLY A 1 156 ? 0.975 -4.699 -14.521 1.00 96.12 156 GLY A N 1
ATOM 1213 C CA . GLY A 1 156 ? 0.433 -3.661 -15.382 1.00 96.12 156 GLY A CA 1
ATOM 1214 C C . GLY A 1 156 ? 1.198 -2.353 -15.271 1.00 96.12 156 GLY A C 1
ATOM 1215 O O . GLY A 1 156 ? 2.225 -2.254 -14.600 1.00 96.12 156 GLY A O 1
ATOM 1216 N N . ALA A 1 157 ? 0.694 -1.335 -15.958 1.00 93.06 157 ALA A N 1
ATOM 1217 C CA . ALA A 1 157 ? 1.142 0.035 -15.782 1.00 93.06 157 ALA A CA 1
ATOM 1218 C C . ALA A 1 157 ? -0.069 0.965 -15.770 1.00 93.06 157 ALA A C 1
ATOM 1220 O O . ALA A 1 157 ? -0.971 0.814 -16.595 1.00 93.06 157 ALA A O 1
ATOM 1221 N N . VAL A 1 158 ? -0.069 1.925 -14.854 1.00 90.12 158 VAL A N 1
ATOM 1222 C CA . VAL A 1 158 ? -1.124 2.929 -14.711 1.00 90.12 158 VAL A CA 1
ATOM 1223 C C . VAL A 1 158 ? -0.525 4.317 -14.866 1.00 90.12 158 VAL A C 1
ATOM 1225 O O . VAL A 1 158 ? 0.610 4.561 -14.461 1.00 90.12 158 VAL A O 1
ATOM 1228 N N . VAL A 1 159 ? -1.275 5.227 -15.480 1.00 87.06 159 VAL A N 1
ATOM 1229 C CA . VAL A 1 159 ? -0.898 6.639 -15.584 1.00 87.06 159 VAL A CA 1
ATOM 1230 C C . VAL A 1 159 ? -1.862 7.433 -14.724 1.00 87.06 159 VAL A C 1
ATOM 1232 O O . VAL A 1 159 ? -3.075 7.295 -14.875 1.00 87.06 159 VAL A O 1
ATOM 1235 N N . GLY A 1 160 ? -1.332 8.256 -13.828 1.00 79.62 160 GLY A N 1
ATOM 1236 C CA . GLY A 1 160 ? -2.154 9.055 -12.928 1.00 79.62 160 GLY A CA 1
ATOM 1237 C C . GLY A 1 160 ? -1.387 10.196 -12.274 1.00 79.62 160 GLY A C 1
ATOM 1238 O O . GLY A 1 160 ? -0.175 10.330 -12.441 1.00 79.62 160 GLY A O 1
ATOM 1239 N N . GLY A 1 161 ? -2.117 11.016 -11.521 1.00 74.44 161 GLY A N 1
ATOM 1240 C CA . GLY A 1 161 ? -1.587 12.198 -10.845 1.00 74.44 161 GLY A CA 1
ATOM 1241 C C . GLY A 1 161 ? -1.492 13.440 -11.736 1.00 74.44 161 GLY A C 1
ATOM 1242 O O . GLY A 1 161 ? -1.667 13.393 -12.953 1.00 74.44 161 GLY A O 1
ATOM 1243 N N . ALA A 1 162 ? -1.213 14.570 -11.089 1.00 71.56 162 ALA A N 1
ATOM 1244 C CA . ALA A 1 162 ? -0.867 15.837 -11.721 1.00 71.56 162 ALA A CA 1
ATOM 1245 C C . ALA A 1 162 ? 0.471 16.319 -11.115 1.00 71.56 162 ALA A C 1
ATOM 1247 O O . ALA A 1 162 ? 0.519 16.516 -9.896 1.00 71.56 162 ALA A O 1
ATOM 1248 N N . PRO A 1 163 ? 1.566 16.430 -11.897 1.00 74.12 163 PRO A N 1
ATOM 1249 C CA . PRO A 1 163 ? 1.683 15.990 -13.291 1.00 74.12 163 PRO A CA 1
ATOM 1250 C C . PRO A 1 163 ? 1.524 14.459 -13.440 1.00 74.12 163 PRO A C 1
ATOM 1252 O O . PRO A 1 163 ? 1.690 13.738 -12.448 1.00 74.12 163 PRO A O 1
ATOM 1255 N N . PRO A 1 164 ? 1.195 13.957 -14.649 1.00 78.25 164 PRO A N 1
ATOM 1256 C CA . PRO A 1 164 ? 1.029 12.528 -14.889 1.00 78.25 164 PRO A CA 1
ATOM 1257 C C . PRO A 1 164 ? 2.337 11.758 -14.714 1.00 78.25 164 PRO A C 1
ATOM 1259 O O . PRO A 1 164 ? 3.356 12.092 -15.320 1.00 78.25 164 PRO A O 1
ATOM 1262 N N . VAL A 1 165 ? 2.278 10.674 -13.946 1.00 81.00 165 VAL A N 1
ATOM 1263 C CA . VAL A 1 165 ? 3.380 9.732 -13.733 1.00 81.00 165 VAL A CA 1
ATOM 1264 C C . VAL A 1 165 ? 2.910 8.338 -14.133 1.00 81.00 165 VAL A C 1
ATOM 1266 O O . VAL A 1 165 ? 1.787 7.938 -13.825 1.00 81.00 165 VAL A O 1
ATOM 1269 N N . THR A 1 166 ? 3.761 7.594 -14.844 1.00 87.25 166 THR A N 1
ATOM 1270 C CA . THR A 1 166 ? 3.491 6.178 -15.133 1.00 87.25 166 THR A CA 1
ATOM 1271 C C . THR A 1 166 ? 4.023 5.336 -13.987 1.00 87.25 166 THR A C 1
ATOM 1273 O O . THR A 1 166 ? 5.218 5.370 -13.718 1.00 87.25 166 THR A O 1
ATOM 1276 N N . ARG A 1 167 ? 3.170 4.547 -13.338 1.00 90.19 167 ARG A N 1
ATOM 1277 C CA . ARG A 1 167 ? 3.579 3.557 -12.340 1.00 90.19 167 ARG A CA 1
ATOM 1278 C C . ARG A 1 167 ? 3.486 2.168 -12.940 1.00 90.19 167 ARG A C 1
ATOM 1280 O O . ARG A 1 167 ? 2.421 1.766 -13.401 1.00 90.19 167 ARG A O 1
ATOM 1287 N N . VAL A 1 168 ? 4.597 1.444 -12.948 1.00 94.56 168 VAL A N 1
ATOM 1288 C CA . VAL A 1 168 ? 4.626 0.019 -13.285 1.00 94.56 168 VAL A CA 1
ATOM 1289 C C . VAL A 1 168 ? 4.388 -0.768 -12.012 1.00 94.56 168 VAL A C 1
ATOM 1291 O O . VAL A 1 168 ? 5.047 -0.526 -11.006 1.00 94.56 168 VAL A O 1
ATOM 1294 N N . GLN A 1 169 ? 3.435 -1.687 -12.061 1.00 97.44 169 GLN A N 1
ATOM 1295 C CA . GLN A 1 169 ? 2.969 -2.453 -10.916 1.00 97.44 169 GLN A CA 1
ATOM 1296 C C . GLN A 1 169 ? 3.420 -3.907 -11.036 1.00 97.44 169 GLN A C 1
ATOM 1298 O O . GLN A 1 169 ? 3.381 -4.500 -12.120 1.00 97.44 169 GLN A O 1
ATOM 1303 N N . PHE A 1 170 ? 3.792 -4.484 -9.901 1.00 98.44 170 PHE A N 1
ATOM 1304 C CA . PHE A 1 170 ? 4.228 -5.862 -9.746 1.00 98.44 170 PHE A CA 1
ATOM 1305 C C . PHE A 1 170 ? 3.320 -6.576 -8.752 1.00 98.44 170 PHE A C 1
ATOM 1307 O O . PHE A 1 170 ? 3.008 -6.030 -7.694 1.00 98.44 170 PHE A O 1
ATOM 1314 N N . LEU A 1 171 ? 2.896 -7.793 -9.085 1.00 98.62 171 LEU A N 1
ATOM 1315 C CA . LEU A 1 171 ? 2.028 -8.616 -8.255 1.00 98.62 171 LEU A CA 1
ATOM 1316 C C . LEU A 1 171 ? 2.345 -10.096 -8.474 1.00 98.62 171 LEU A C 1
ATOM 1318 O O . LEU A 1 171 ? 2.261 -10.598 -9.594 1.00 98.62 171 LEU A O 1
ATOM 1322 N N . HIS A 1 172 ? 2.659 -10.826 -7.407 1.00 98.62 172 HIS A N 1
ATOM 1323 C CA . HIS A 1 172 ? 2.905 -12.265 -7.497 1.00 98.62 172 HIS A CA 1
ATOM 1324 C C . HIS A 1 172 ? 2.606 -12.973 -6.165 1.00 98.62 172 HIS A C 1
ATOM 1326 O O . HIS A 1 172 ? 2.594 -12.353 -5.104 1.00 98.62 172 HIS A O 1
ATOM 1332 N N . ALA A 1 173 ? 2.322 -14.278 -6.212 1.00 98.06 173 ALA A N 1
ATOM 1333 C CA . ALA A 1 173 ? 2.033 -15.072 -5.011 1.00 98.06 173 ALA A CA 1
ATOM 1334 C C . ALA A 1 173 ? 3.275 -15.325 -4.136 1.00 98.06 173 ALA A C 1
ATOM 1336 O O . ALA A 1 173 ? 3.149 -15.506 -2.934 1.00 98.06 173 ALA A O 1
ATOM 1337 N N . ASP A 1 174 ? 4.457 -15.330 -4.748 1.00 97.88 174 ASP A N 1
ATOM 1338 C CA . ASP A 1 174 ? 5.754 -15.463 -4.075 1.00 97.88 174 ASP A CA 1
ATOM 1339 C C . ASP A 1 174 ? 6.427 -14.094 -3.896 1.00 97.88 174 ASP A C 1
ATOM 1341 O O . ASP A 1 174 ? 6.639 -13.377 -4.880 1.00 97.88 174 ASP A O 1
ATOM 1345 N N . GLU A 1 175 ? 6.779 -13.778 -2.649 1.00 96.81 175 GLU A N 1
ATOM 1346 C CA . GLU A 1 175 ? 7.452 -12.547 -2.225 1.00 96.81 175 GLU A CA 1
ATOM 1347 C C . GLU A 1 175 ? 8.791 -12.339 -2.917 1.00 96.81 175 GLU A C 1
ATOM 1349 O O . GLU A 1 175 ? 9.074 -11.243 -3.396 1.00 96.81 175 GLU A O 1
ATOM 1354 N N . GLN A 1 176 ? 9.603 -13.395 -3.011 1.00 97.62 176 GLN A N 1
ATOM 1355 C CA . GLN A 1 176 ? 10.962 -13.289 -3.538 1.00 97.62 176 GLN A CA 1
ATOM 1356 C C . GLN A 1 176 ? 10.950 -12.902 -5.016 1.00 97.62 176 GLN A C 1
ATOM 1358 O O . GLN A 1 176 ? 11.798 -12.136 -5.472 1.00 97.62 176 GLN A O 1
ATOM 1363 N N . THR A 1 177 ? 9.961 -13.399 -5.764 1.00 98.44 177 THR A N 1
ATOM 1364 C CA . THR A 1 177 ? 9.735 -12.992 -7.150 1.00 98.44 177 THR A CA 1
ATOM 1365 C C . THR A 1 177 ? 9.426 -11.496 -7.252 1.00 98.44 177 THR A C 1
ATOM 1367 O O . THR A 1 177 ? 10.014 -10.837 -8.105 1.00 98.44 177 THR A O 1
ATOM 1370 N N . VAL A 1 178 ? 8.557 -10.947 -6.393 1.00 98.25 178 VAL A N 1
ATOM 1371 C CA . VAL A 1 178 ? 8.240 -9.505 -6.413 1.00 98.25 178 VAL A CA 1
ATOM 1372 C C . VAL A 1 178 ? 9.445 -8.672 -6.003 1.00 98.25 178 VAL A C 1
ATOM 1374 O O . VAL A 1 178 ? 9.757 -7.712 -6.694 1.00 98.25 178 VAL A O 1
ATOM 1377 N N . GLU A 1 179 ? 10.148 -9.043 -4.932 1.00 96.69 179 GLU A N 1
ATOM 1378 C CA . GLU A 1 179 ? 11.311 -8.290 -4.446 1.00 96.69 179 GLU A CA 1
ATOM 1379 C C . GLU A 1 179 ? 12.422 -8.235 -5.502 1.00 96.69 179 GLU A C 1
ATOM 1381 O O . GLU A 1 179 ? 12.935 -7.160 -5.813 1.00 96.69 179 GLU A O 1
ATOM 1386 N N . ARG A 1 180 ? 12.759 -9.375 -6.119 1.00 97.69 180 ARG A N 1
ATOM 1387 C CA . ARG A 1 180 ? 13.778 -9.426 -7.175 1.00 97.69 180 ARG A CA 1
ATOM 1388 C C . ARG A 1 180 ? 13.399 -8.546 -8.364 1.00 97.69 180 ARG A C 1
ATOM 1390 O O . ARG A 1 180 ? 14.233 -7.790 -8.856 1.00 97.69 180 ARG A O 1
ATOM 1397 N N . ASP A 1 181 ? 12.165 -8.666 -8.842 1.00 98.06 181 ASP A N 1
ATOM 1398 C CA . ASP A 1 181 ? 11.703 -7.935 -10.020 1.00 98.06 181 ASP A CA 1
ATOM 1399 C C . ASP A 1 181 ? 11.549 -6.428 -9.717 1.00 98.06 181 ASP A C 1
ATOM 1401 O O . ASP A 1 181 ? 11.883 -5.601 -10.562 1.00 98.06 181 ASP A O 1
ATOM 1405 N N . TYR A 1 182 ? 11.134 -6.061 -8.498 1.00 96.19 182 TYR A N 1
ATOM 1406 C CA . TYR A 1 182 ? 11.088 -4.680 -8.004 1.00 96.19 182 TYR A CA 1
ATOM 1407 C C . TYR A 1 182 ? 12.481 -4.042 -7.971 1.00 96.19 182 TYR A C 1
ATOM 1409 O O . TYR A 1 182 ? 12.675 -2.951 -8.510 1.00 96.19 182 TYR A O 1
ATOM 1417 N N . VAL A 1 183 ? 13.473 -4.738 -7.406 1.00 94.19 183 VAL A N 1
ATOM 1418 C CA . VAL A 1 183 ? 14.871 -4.279 -7.397 1.00 94.19 183 VAL A CA 1
ATOM 1419 C C . VAL A 1 183 ? 15.414 -4.158 -8.822 1.00 94.19 183 VAL A C 1
ATOM 1421 O O . VAL A 1 183 ? 16.005 -3.136 -9.164 1.00 94.19 183 VAL A O 1
ATOM 1424 N N . ALA A 1 184 ? 15.158 -5.147 -9.685 1.00 94.62 184 ALA A N 1
ATOM 1425 C CA . ALA A 1 184 ? 15.564 -5.091 -11.089 1.00 94.62 184 ALA A CA 1
ATOM 1426 C C . ALA A 1 184 ? 14.937 -3.894 -11.825 1.00 94.62 184 ALA A C 1
ATOM 1428 O O . ALA A 1 184 ? 15.610 -3.230 -12.620 1.00 94.62 184 ALA A O 1
ATOM 1429 N N . ALA A 1 185 ? 13.672 -3.580 -11.541 1.00 93.44 185 ALA A N 1
ATOM 1430 C CA . ALA A 1 185 ? 12.980 -2.437 -12.116 1.00 93.44 185 ALA A CA 1
ATOM 1431 C C . ALA A 1 185 ? 13.576 -1.099 -11.651 1.00 93.44 185 ALA A C 1
ATOM 1433 O O . ALA A 1 185 ? 13.812 -0.225 -12.487 1.00 93.44 185 ALA A O 1
ATOM 1434 N N . LEU A 1 186 ? 13.890 -0.958 -10.356 1.00 89.81 186 LEU A N 1
ATOM 1435 C CA . LEU A 1 186 ? 14.584 0.220 -9.823 1.00 89.81 186 LEU A CA 1
ATOM 1436 C C . LEU A 1 186 ? 15.946 0.422 -10.502 1.00 89.81 186 LEU A C 1
ATOM 1438 O O . LEU A 1 186 ? 16.216 1.511 -11.004 1.00 89.81 186 LEU A O 1
ATOM 1442 N N . SER A 1 187 ? 16.760 -0.632 -10.626 1.00 88.75 187 SER A N 1
ATOM 1443 C CA . SER A 1 187 ? 18.054 -0.548 -11.320 1.00 88.75 187 SER A CA 1
ATOM 1444 C C . SER A 1 187 ? 17.912 -0.212 -12.808 1.00 88.75 187 SER A C 1
ATOM 1446 O O . SER A 1 187 ? 18.734 0.506 -13.374 1.00 88.75 187 SER A O 1
ATOM 1448 N N . SER A 1 188 ? 16.862 -0.706 -13.469 1.00 88.94 188 SER A N 1
ATOM 1449 C CA . SER A 1 188 ? 16.577 -0.370 -14.873 1.00 88.94 188 SER A CA 1
ATOM 1450 C C . SER A 1 188 ? 16.223 1.108 -15.037 1.00 88.94 188 SER A C 1
ATOM 1452 O O . SER A 1 188 ? 16.622 1.744 -16.014 1.00 88.94 188 SER A O 1
ATOM 1454 N N . MET A 1 189 ? 15.511 1.678 -14.063 1.00 84.19 189 MET A N 1
ATOM 1455 C CA . MET A 1 189 ? 15.190 3.102 -14.035 1.00 84.19 189 MET A CA 1
ATOM 1456 C C . MET A 1 189 ? 16.402 3.989 -13.754 1.00 84.19 189 MET A C 1
ATOM 1458 O O . MET A 1 189 ? 16.503 5.057 -14.352 1.00 84.19 189 MET A O 1
ATOM 1462 N N . GLU A 1 190 ? 17.312 3.571 -12.875 1.00 81.00 190 GLU A N 1
ATOM 1463 C CA . GLU A 1 190 ? 18.563 4.297 -12.616 1.00 81.00 190 GLU A CA 1
ATOM 1464 C C . GLU A 1 190 ? 19.398 4.394 -13.896 1.00 81.00 190 GLU A C 1
ATOM 1466 O O . GLU A 1 190 ? 19.715 5.498 -14.337 1.00 81.00 190 GLU A O 1
ATOM 1471 N N . ARG A 1 191 ? 19.598 3.266 -14.597 1.00 83.12 191 ARG A N 1
ATOM 1472 C CA . ARG A 1 191 ? 20.251 3.253 -15.919 1.00 83.12 191 ARG A CA 1
ATOM 1473 C C . ARG A 1 191 ? 19.541 4.161 -16.923 1.00 83.12 191 ARG A C 1
ATOM 1475 O O . ARG A 1 191 ? 20.190 4.866 -17.694 1.00 83.12 191 ARG A O 1
ATOM 1482 N N . TYR A 1 192 ? 18.205 4.177 -16.908 1.00 78.69 192 TYR A N 1
ATOM 1483 C CA . TYR A 1 192 ? 17.418 5.080 -17.749 1.00 78.69 192 TYR A CA 1
ATOM 1484 C C . TYR A 1 192 ? 17.663 6.566 -17.408 1.00 78.69 192 TYR A C 1
ATOM 1486 O O . TYR A 1 192 ? 17.672 7.409 -18.301 1.00 78.69 192 TYR A O 1
ATOM 1494 N N . GLY A 1 193 ? 17.887 6.913 -16.142 1.00 70.62 193 GLY A N 1
ATOM 1495 C CA . GLY A 1 193 ? 18.153 8.288 -15.710 1.00 70.62 193 GLY A CA 1
ATOM 1496 C C . GLY A 1 193 ? 19.565 8.802 -16.016 1.00 70.62 193 GLY A C 1
ATOM 1497 O O . GLY A 1 193 ? 19.728 10.006 -16.193 1.00 70.62 193 GLY A O 1
ATOM 1498 N N . GLU A 1 194 ? 20.563 7.917 -16.092 1.00 58.91 194 GLU A N 1
ATOM 1499 C CA . GLU A 1 194 ? 21.985 8.294 -16.168 1.00 58.91 194 GLU A CA 1
ATOM 1500 C C . GLU A 1 194 ? 22.516 8.599 -17.579 1.00 58.91 194 GLU A C 1
ATOM 1502 O O . GLU A 1 194 ? 23.446 9.396 -17.704 1.00 58.91 194 GLU A O 1
ATOM 1507 N N . GLU A 1 195 ? 21.969 8.016 -18.657 1.00 52.44 195 GLU A N 1
ATOM 1508 C CA . GLU A 1 195 ? 22.516 8.319 -19.994 1.00 52.44 195 GLU A CA 1
ATOM 1509 C C . GLU A 1 195 ? 22.167 9.757 -20.423 1.00 52.44 195 GLU A C 1
ATOM 1511 O O . GLU A 1 195 ? 20.983 10.127 -20.429 1.00 52.44 195 GLU 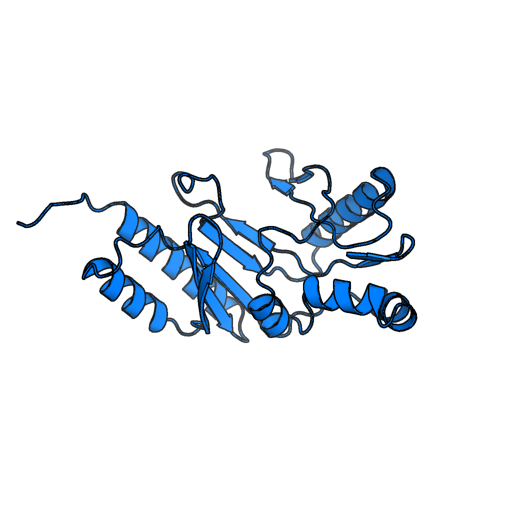A O 1
ATOM 1516 N N . PRO A 1 196 ? 23.171 10.565 -20.820 1.00 45.19 196 PRO A N 1
ATOM 1517 C CA . PRO A 1 196 ? 22.947 11.918 -21.296 1.00 45.19 196 PRO A CA 1
ATOM 1518 C C . PRO A 1 196 ? 22.034 11.909 -22.520 1.00 45.19 196 PRO A C 1
ATOM 1520 O O . PRO A 1 196 ? 22.109 11.028 -23.378 1.00 45.19 196 PRO A O 1
ATOM 1523 N N . TRP A 1 197 ? 21.188 12.933 -22.610 1.00 45.44 197 TRP A N 1
ATOM 1524 C CA . TRP A 1 197 ? 20.394 13.228 -23.795 1.00 45.44 197 TRP A CA 1
ATOM 1525 C C . TRP A 1 197 ? 21.326 13.619 -24.941 1.00 45.44 197 TRP A C 1
ATOM 1527 O O . TRP A 1 197 ? 21.525 14.797 -25.220 1.00 45.44 197 TRP A O 1
ATOM 1537 N N . THR A 1 198 ? 21.931 12.646 -25.614 1.00 41.12 198 THR A N 1
ATOM 1538 C CA . THR A 1 198 ? 22.520 12.896 -26.922 1.00 41.12 198 THR A CA 1
ATOM 1539 C C . THR A 1 198 ? 21.363 13.053 -27.896 1.00 41.12 198 THR A C 1
ATOM 1541 O O . THR A 1 198 ? 20.710 12.098 -28.313 1.00 41.12 198 THR A O 1
ATOM 1544 N N . SER A 1 199 ? 21.054 14.309 -28.205 1.00 37.97 199 SER A N 1
ATOM 1545 C CA . SER A 1 199 ? 20.211 14.689 -29.328 1.00 37.97 199 SER A CA 1
ATOM 1546 C C . SER A 1 199 ? 20.856 14.164 -30.611 1.00 37.97 199 SER A C 1
ATOM 1548 O O . SER A 1 199 ? 21.707 14.828 -31.200 1.00 37.97 199 SER A O 1
ATOM 1550 N N . ALA A 1 200 ? 20.494 12.948 -31.012 1.00 36.81 200 ALA A N 1
ATOM 1551 C CA . ALA A 1 200 ? 20.732 12.473 -32.364 1.00 36.81 200 ALA A CA 1
ATOM 1552 C C . ALA A 1 200 ? 19.735 13.206 -33.272 1.00 36.81 200 ALA A C 1
ATOM 1554 O O . ALA A 1 200 ? 18.541 12.894 -33.268 1.00 36.81 200 ALA A O 1
ATOM 1555 N N . GLY A 1 201 ? 20.235 14.257 -33.927 1.00 35.16 201 GLY A N 1
ATOM 1556 C CA . GLY A 1 201 ? 19.616 14.857 -35.108 1.00 35.16 201 GLY A CA 1
ATOM 1557 C C . GLY A 1 201 ? 19.803 13.994 -36.346 1.00 35.16 201 GLY A C 1
ATOM 1558 O O . GLY A 1 201 ? 20.641 13.063 -36.302 1.00 35.16 201 GLY A O 1
#

Radius of gyration: 18.34 Å; Cα contacts (8 Å, |Δi|>4): 318; chains: 1; bounding box: 46×32×55 Å

pLDDT: mean 87.77, std 14.23, range [35.16, 98.62]

Solvent-accessible surface area (backbone atoms only — not comparable to full-atom values): 11530 Å² total; per-residue (Å²): 56,22,50,91,62,51,66,33,73,52,77,49,70,51,70,39,77,67,86,73,68,48,100,83,69,53,65,42,25,37,33,58,50,71,68,79,46,81,65,45,47,53,54,46,54,53,47,53,54,43,31,61,75,66,65,53,29,59,48,40,49,30,70,51,70,48,82,49,101,89,44,75,43,76,46,78,66,40,83,37,80,47,91,84,65,47,58,68,61,41,25,71,18,42,70,51,22,60,68,54,54,46,52,32,50,75,77,34,49,70,57,39,63,65,51,46,78,48,80,61,55,78,72,27,33,37,35,37,35,48,47,76,69,69,72,79,86,42,71,64,59,54,49,53,52,52,57,52,65,68,37,91,21,50,65,52,73,48,74,46,72,88,77,63,35,42,33,40,32,30,47,26,80,49,55,68,55,31,54,53,47,50,52,52,48,52,54,52,48,52,58,66,68,66,62,76,87,73,81,80,123

Nearest PDB structures (foldseek):
  4g6t-assembly1_A  TM=5.152E-01  e=1.471E-01  Pseudomonas syringae pv. tomato str. DC3000
  1n5b-assembly3_B  TM=5.100E-01  e=2.369E-01  Yersinia enterocolitica
  1k6z-assembly1_B  TM=5.257E-01  e=6.930E-01  Yersinia pestis
  6fxd-assembly1_A-2  TM=5.384E-01  e=8.287E-01  Pseudomonas fluorescens
  1n5b-assembly2_C  TM=3.856E-01  e=4.052E-01  Yersinia enterocolitica

Mean predicted aligned error: 5.83 Å

Organism: NCBI:txid67296

Secondary structure (DSSP, 8-state):
-EETTEE-----EEEE--SS--TT---SEEEEPPS-SHHHHHHHHHHHHHHHHTT--SB-EEEEEEEETTEEEEEEEEES--TT--HHHHHHHHS--HHHHHHHHHH-HHHHHHHHTS----SSEEEEEEEPPP-TT-HHHHHHHHHHHTSTTEEEEEEETTTTEEEEEEEESSHHHHHHHHHHHHHHHHHHHHS------

Foldseek 3Di:
DAAQLLDADFWDKDFDADDDAQPVRDTQKIWTDFCDDPQNVVVVVVVSVLCVVVVVHDADKDWDWDQDPVGTDIDRIDHDDDPPDPQVQSCVFFVGGRVNLRVCVVPPVVVSNVPRVDHTGTQKIKMKGWARDDPPPDPLVVVLVVLLCPQPQFDAWDWDDVVTIIMTMGIGRDPVSRVVSVVVNVVSRVVVPPDDPPPPD

Sequence (201 aa):
MSLDGVHYICDIWETRQTGSLQADGRPRGARLLARRCLRQDRLVDLTLTGLDAAELRNGPACTEFEDTAHGPVQVAPSGGICATDEPLLTRAAIGEGQADWTVFAYLAPEWFRLRAARPYRQLRHAAWVALPTPTSGSARFRSLMRELKALKSYHGAVVGGAPPVTRVQFLHADEQTVERDYVAALSSMERYGEEPWTSAG